Protein AF-A0AA38LK67-F1 (afdb_monomer)

InterPro domains:
  IPR000595 Cyclic nucleotide-binding domain [PS50042] (105-201)
  IPR000595 Cyclic nucleotide-binding domain [SM00100] (93-199)
  IPR000595 Cyclic nucleotide-binding domain [cd00038] (105-195)
  IPR005821 Ion transport domain [PF00520] (2-97)
  IPR014710 RmlC-like jelly roll fold [G3DSA:2.60.120.10] (98-214)
  IPR018490 Cyclic nucleotide-binding domain superfamily [SSF51206] (105-202)
  IPR021789 KHA domain [PF11834] (270-346)
  IPR021789 KHA domain [PS51490] (271-347)
  IPR045319 Potassium channel KAT/AKT [PTHR45743] (1-103)

Structure (mmCIF, N/CA/C/O backbone):
data_AF-A0AA38LK67-F1
#
_entry.id   AF-A0AA38LK67-F1
#
loop_
_atom_site.group_PDB
_atom_site.id
_atom_site.type_symbol
_atom_site.label_atom_id
_atom_site.label_alt_id
_atom_site.label_comp_id
_atom_site.label_asym_id
_atom_site.label_entity_id
_atom_site.label_seq_id
_atom_site.pdbx_PDB_ins_code
_atom_site.Cartn_x
_atom_site.Cartn_y
_atom_site.Cartn_z
_atom_site.occupancy
_atom_site.B_iso_or_equiv
_atom_site.auth_seq_id
_atom_site.auth_comp_id
_atom_site.auth_asym_id
_atom_site.auth_atom_id
_atom_site.pdbx_PDB_model_num
ATOM 1 N N . VAL A 1 1 ? 19.408 -1.451 -13.845 1.00 88.12 1 VAL A N 1
ATOM 2 C CA . VAL A 1 1 ? 19.529 -2.306 -15.056 1.00 88.12 1 VAL A CA 1
ATOM 3 C C . VAL A 1 1 ? 19.077 -1.592 -16.328 1.00 88.12 1 VAL A C 1
ATOM 5 O O . VAL A 1 1 ? 19.845 -1.540 -17.278 1.00 88.12 1 VAL A O 1
ATOM 8 N N . THR A 1 2 ? 17.894 -0.973 -16.338 1.00 92.50 2 THR A N 1
ATOM 9 C CA . THR A 1 2 ? 17.315 -0.285 -17.508 1.00 92.50 2 THR A CA 1
ATOM 10 C C . THR A 1 2 ? 18.196 0.832 -18.061 1.00 92.50 2 THR A C 1
ATOM 12 O O . THR A 1 2 ? 18.559 0.787 -19.229 1.00 92.50 2 THR A O 1
ATOM 15 N N . LEU A 1 3 ? 18.619 1.780 -17.217 1.00 93.75 3 LEU A N 1
ATOM 16 C CA . LEU A 1 3 ? 19.471 2.908 -17.628 1.00 93.75 3 LEU A CA 1
ATOM 17 C C . LEU A 1 3 ? 20.788 2.451 -18.268 1.00 93.75 3 LEU A C 1
ATOM 19 O O . LEU A 1 3 ? 21.204 2.968 -19.300 1.00 93.75 3 LEU A O 1
ATOM 23 N N . PHE A 1 4 ? 21.417 1.437 -17.674 1.00 94.06 4 PHE A N 1
ATOM 24 C CA . PHE A 1 4 ? 22.650 0.848 -18.186 1.00 94.06 4 PHE A CA 1
ATOM 25 C C . PHE A 1 4 ? 22.432 0.178 -19.548 1.00 94.06 4 PHE A C 1
ATOM 27 O O . PHE A 1 4 ? 23.201 0.410 -20.478 1.00 94.06 4 PHE A O 1
ATOM 34 N N . SER A 1 5 ? 21.346 -0.586 -19.694 1.00 93.31 5 SER A N 1
ATOM 35 C CA . SER A 1 5 ? 20.986 -1.221 -20.962 1.00 93.31 5 SER A CA 1
ATOM 36 C C . SER A 1 5 ? 20.700 -0.204 -22.067 1.00 93.31 5 SER A C 1
ATOM 38 O O . SER A 1 5 ? 21.132 -0.405 -23.203 1.00 93.31 5 SER A O 1
ATOM 40 N N . VAL A 1 6 ? 19.997 0.887 -21.748 1.00 95.56 6 VAL A N 1
ATOM 41 C CA . VAL A 1 6 ? 19.704 1.973 -22.695 1.00 95.56 6 VAL A CA 1
ATOM 42 C C . VAL A 1 6 ? 20.996 2.623 -23.178 1.00 95.56 6 VAL A C 1
ATOM 44 O O . VAL A 1 6 ? 21.189 2.759 -24.386 1.00 95.56 6 VAL A O 1
ATOM 47 N N . HIS A 1 7 ? 21.886 2.976 -22.245 1.00 94.75 7 HIS A N 1
ATOM 48 C CA . HIS A 1 7 ? 23.161 3.624 -22.544 1.00 94.75 7 HIS A CA 1
ATOM 49 C C . HIS A 1 7 ? 24.065 2.742 -23.413 1.00 94.75 7 HIS A C 1
ATOM 51 O O . HIS A 1 7 ? 24.556 3.189 -24.447 1.00 94.75 7 HIS A O 1
ATOM 57 N N . ILE A 1 8 ? 24.239 1.472 -23.036 1.00 95.12 8 ILE A N 1
ATOM 58 C CA . ILE A 1 8 ? 25.062 0.528 -23.799 1.00 95.12 8 ILE A CA 1
ATOM 59 C C . ILE A 1 8 ? 24.519 0.347 -25.214 1.00 95.12 8 ILE A C 1
ATOM 61 O O . ILE A 1 8 ? 25.277 0.435 -26.179 1.00 95.12 8 ILE A O 1
ATOM 65 N N . THR A 1 9 ? 23.209 0.140 -25.350 1.00 94.38 9 THR A N 1
ATOM 66 C CA . THR A 1 9 ? 22.587 -0.071 -26.662 1.00 94.38 9 THR A CA 1
ATOM 67 C C . THR A 1 9 ? 22.711 1.174 -27.535 1.00 94.38 9 THR A C 1
ATOM 69 O O . THR A 1 9 ? 23.044 1.050 -28.711 1.00 94.38 9 THR A O 1
ATOM 72 N N . ALA A 1 10 ? 22.528 2.369 -26.967 1.00 93.75 10 ALA A N 1
ATOM 73 C CA . ALA A 1 10 ? 22.716 3.627 -27.684 1.00 93.75 10 ALA A CA 1
ATOM 74 C C . ALA A 1 10 ? 24.155 3.772 -28.211 1.00 93.75 10 ALA A C 1
ATOM 76 O O . ALA A 1 10 ? 24.360 4.046 -29.394 1.00 93.75 10 ALA A O 1
ATOM 77 N N . CYS A 1 11 ? 25.157 3.490 -27.371 1.00 92.69 11 CYS A N 1
ATOM 78 C CA . CYS A 1 11 ? 26.568 3.518 -27.762 1.00 92.69 11 CYS A CA 1
ATOM 79 C C . CYS A 1 11 ? 26.894 2.490 -28.859 1.00 92.69 11 CYS A C 1
ATOM 81 O O . CYS A 1 11 ? 27.582 2.824 -29.829 1.00 92.69 11 CYS A O 1
ATOM 83 N N . PHE A 1 12 ? 26.384 1.258 -28.750 1.00 92.94 12 PHE A N 1
ATOM 84 C CA . PHE A 1 12 ? 26.563 0.236 -29.786 1.00 92.94 12 PHE A CA 1
ATOM 85 C C . PHE A 1 12 ? 25.878 0.623 -31.099 1.00 92.94 12 PHE A C 1
ATOM 87 O O . PHE A 1 12 ? 26.490 0.484 -32.155 1.00 92.94 12 PHE A O 1
ATOM 94 N N . TYR A 1 13 ? 24.657 1.156 -31.046 1.00 92.12 13 TYR A N 1
ATOM 95 C CA . TYR A 1 13 ? 23.902 1.571 -32.229 1.00 92.12 13 TYR A CA 1
ATOM 96 C C . TYR A 1 13 ? 24.549 2.766 -32.948 1.00 92.12 13 TYR A C 1
ATOM 98 O O . TYR A 1 13 ? 24.621 2.794 -34.180 1.00 92.12 13 TYR A O 1
ATOM 106 N N . TYR A 1 14 ? 25.110 3.714 -32.191 1.00 90.50 14 TYR A N 1
ATOM 107 C CA . TYR A 1 14 ? 25.908 4.811 -32.743 1.00 90.50 14 TYR A CA 1
ATOM 108 C C . TYR A 1 14 ? 27.206 4.298 -33.388 1.00 90.50 14 TYR A C 1
ATOM 110 O O . TYR A 1 14 ? 27.520 4.638 -34.530 1.00 90.50 14 TYR A O 1
ATOM 118 N N . SER A 1 15 ? 27.932 3.414 -32.694 1.00 88.75 15 SER A N 1
ATOM 119 C CA . SER A 1 15 ? 29.158 2.785 -33.208 1.00 88.75 15 SER A CA 1
ATOM 120 C C . SER A 1 15 ? 28.912 1.988 -34.495 1.00 88.75 15 SER A C 1
ATOM 122 O O . SER A 1 15 ? 29.726 2.036 -35.419 1.00 88.75 15 SER A O 1
ATOM 124 N N . LEU A 1 16 ? 27.769 1.301 -34.590 1.00 88.19 16 LEU A N 1
ATOM 125 C CA . LEU A 1 16 ? 27.377 0.503 -35.752 1.00 88.19 16 LEU A CA 1
ATOM 126 C C . LEU A 1 16 ? 27.252 1.344 -37.029 1.00 88.19 16 LEU A C 1
ATOM 128 O O . LEU A 1 16 ? 27.653 0.885 -38.100 1.00 88.19 16 LEU A O 1
ATOM 132 N N . ALA A 1 17 ? 26.727 2.565 -36.900 1.00 85.12 17 ALA A N 1
ATOM 133 C CA . ALA A 1 17 ? 26.565 3.493 -38.014 1.00 85.12 17 ALA A CA 1
ATOM 134 C C . ALA A 1 17 ? 27.865 4.226 -38.367 1.00 85.12 17 ALA A C 1
ATOM 136 O O . ALA A 1 17 ? 28.187 4.375 -39.545 1.00 85.12 17 ALA A O 1
ATOM 137 N N . VAL A 1 18 ? 28.655 4.646 -37.371 1.00 82.38 18 VAL A N 1
ATOM 138 C CA . VAL A 1 18 ? 29.926 5.356 -37.620 1.00 82.38 18 VAL A CA 1
ATOM 139 C C . VAL A 1 18 ? 30.981 4.440 -38.250 1.00 82.38 18 VAL A C 1
ATOM 141 O O . VAL A 1 18 ? 31.698 4.865 -39.160 1.00 82.38 18 VAL A O 1
ATOM 144 N N . ASN A 1 19 ? 31.053 3.179 -37.814 1.00 81.62 19 ASN A N 1
ATOM 145 C CA . ASN A 1 19 ? 32.032 2.194 -38.286 1.00 81.62 19 ASN A CA 1
ATOM 146 C C . ASN A 1 19 ? 31.558 1.404 -39.522 1.00 81.62 19 ASN A C 1
ATOM 148 O O . ASN A 1 19 ? 32.023 0.285 -39.760 1.00 81.62 19 ASN A O 1
ATOM 152 N N . TYR A 1 20 ? 30.620 1.941 -40.310 1.00 80.69 20 TYR A N 1
ATOM 153 C CA . TYR A 1 20 ? 30.152 1.271 -41.521 1.00 80.69 20 TYR A CA 1
ATOM 154 C C . TYR A 1 20 ? 31.235 1.310 -42.624 1.00 80.69 20 TYR A C 1
ATOM 156 O O . TYR A 1 20 ? 31.622 2.400 -43.058 1.00 80.69 20 TYR A O 1
ATOM 164 N N . PRO A 1 21 ? 31.763 0.150 -43.074 1.00 67.12 21 PRO A N 1
ATOM 165 C CA . PRO A 1 21 ? 32.964 0.092 -43.911 1.00 67.12 21 PRO A CA 1
ATOM 166 C C . PRO A 1 21 ? 32.737 0.496 -45.376 1.00 67.12 21 PRO A C 1
ATOM 168 O O . PRO A 1 21 ? 33.701 0.833 -46.060 1.00 67.12 21 PRO A O 1
ATOM 171 N N . ASP A 1 22 ? 31.495 0.501 -45.867 1.00 64.38 22 ASP A N 1
ATOM 172 C CA . ASP A 1 22 ? 31.198 0.746 -47.282 1.00 64.38 22 ASP A CA 1
ATOM 173 C C . ASP A 1 22 ? 30.467 2.081 -47.491 1.00 64.38 22 ASP A C 1
ATOM 175 O O . ASP A 1 22 ? 29.262 2.134 -47.701 1.00 64.38 22 ASP A O 1
ATOM 179 N N . LYS A 1 23 ? 31.213 3.194 -47.434 1.00 59.34 23 LYS A N 1
ATOM 180 C CA . LYS A 1 23 ? 30.700 4.536 -47.790 1.00 59.34 23 LYS A CA 1
ATOM 181 C C . LYS A 1 23 ? 30.603 4.762 -49.310 1.00 59.34 23 LYS A C 1
ATOM 183 O O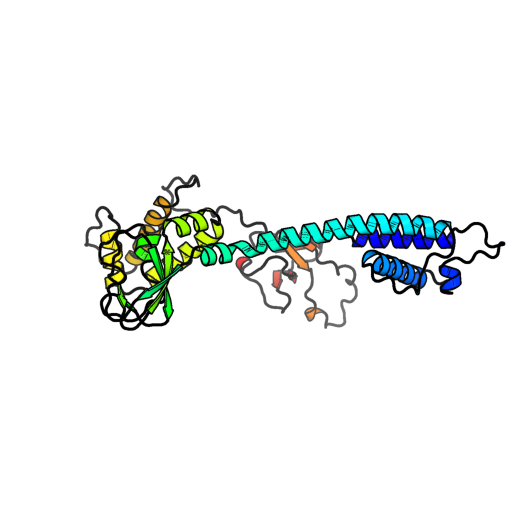 . LYS A 1 23 ? 30.266 5.866 -49.733 1.00 59.34 23 LYS A O 1
ATOM 188 N N . ARG A 1 24 ? 30.989 3.772 -50.132 1.00 52.84 24 ARG A N 1
ATOM 189 C CA . ARG A 1 24 ? 31.073 3.889 -51.603 1.00 52.84 24 ARG A CA 1
ATOM 190 C C . ARG A 1 24 ? 29.907 3.219 -52.326 1.00 52.84 24 ARG A C 1
ATOM 192 O O . ARG A 1 24 ? 29.621 3.605 -53.457 1.00 52.84 24 ARG A O 1
ATOM 199 N N . LYS A 1 25 ? 29.209 2.270 -51.698 1.00 51.84 25 LYS A N 1
ATOM 200 C CA . LYS A 1 25 ? 27.897 1.796 -52.160 1.00 51.84 25 LYS A CA 1
ATOM 201 C C . LYS A 1 25 ? 26.784 2.634 -51.535 1.00 51.84 25 LYS A C 1
ATOM 203 O O . LYS A 1 25 ? 26.903 3.096 -50.412 1.00 51.84 25 LYS A O 1
ATOM 208 N N . HIS A 1 26 ? 25.692 2.818 -52.269 1.00 52.66 26 HIS A N 1
ATOM 209 C CA . HIS A 1 26 ? 24.500 3.610 -51.929 1.00 52.66 26 HIS A CA 1
ATOM 210 C C . HIS A 1 26 ? 23.722 3.175 -50.656 1.00 52.66 26 HIS A C 1
ATOM 212 O O . HIS A 1 26 ? 22.538 3.490 -50.524 1.00 52.66 26 HIS A O 1
ATOM 218 N N . GLU A 1 27 ? 24.332 2.459 -49.712 1.00 58.25 27 GLU A N 1
ATOM 219 C CA . GLU A 1 27 ? 23.681 2.027 -48.476 1.00 58.25 27 GLU A CA 1
ATOM 220 C C . GLU A 1 27 ? 23.733 3.140 -47.426 1.00 58.25 27 GLU A C 1
ATOM 222 O O . GLU A 1 27 ? 24.779 3.463 -46.869 1.00 58.25 27 GLU A O 1
ATOM 227 N N . LYS A 1 28 ? 22.572 3.751 -47.177 1.00 74.44 28 LYS A N 1
ATOM 228 C CA . LYS A 1 28 ? 22.394 4.784 -46.152 1.00 74.44 28 LYS A CA 1
ATOM 229 C C . LYS A 1 28 ? 22.318 4.134 -44.768 1.00 74.44 28 LYS A C 1
ATOM 231 O O . LYS A 1 28 ? 21.646 3.117 -44.604 1.00 74.44 28 LYS A O 1
ATOM 236 N N . THR A 1 29 ? 22.984 4.729 -43.784 1.00 84.69 29 THR A N 1
ATOM 237 C CA . THR A 1 29 ? 22.804 4.403 -42.357 1.00 84.69 29 THR A CA 1
ATOM 238 C C . THR A 1 29 ? 21.663 5.225 -41.755 1.00 84.69 29 THR A C 1
ATOM 240 O O . THR A 1 29 ? 21.180 6.175 -42.385 1.00 84.69 29 THR A O 1
ATOM 243 N N . TRP A 1 30 ? 21.257 4.923 -40.518 1.00 84.81 30 TRP A N 1
ATOM 244 C CA . TRP A 1 30 ? 20.301 5.780 -39.802 1.00 84.81 30 TRP A CA 1
ATOM 245 C C . TRP A 1 30 ? 20.822 7.225 -39.635 1.00 84.81 30 TRP A C 1
ATOM 247 O O . TRP A 1 30 ? 20.042 8.170 -39.725 1.00 84.81 30 TRP A O 1
ATOM 257 N N . VAL A 1 31 ? 22.142 7.414 -39.485 1.00 84.19 31 VAL A N 1
ATOM 258 C CA . VAL A 1 31 ? 22.789 8.739 -39.372 1.00 84.19 31 VAL A CA 1
ATOM 259 C C . VAL A 1 31 ? 22.619 9.551 -40.658 1.00 84.19 31 VAL A C 1
ATOM 261 O O . VAL A 1 31 ? 22.363 10.755 -40.613 1.00 84.19 31 VAL A O 1
ATOM 264 N N . ASP A 1 32 ? 22.733 8.898 -41.817 1.00 78.81 32 ASP A N 1
ATOM 265 C CA . ASP A 1 32 ? 22.549 9.551 -43.118 1.00 78.81 32 ASP A CA 1
ATOM 266 C C . ASP A 1 32 ? 21.076 9.868 -43.404 1.00 78.81 32 ASP A C 1
ATOM 268 O O . ASP A 1 32 ? 20.780 10.861 -44.073 1.00 78.81 32 ASP A O 1
ATOM 272 N N . ALA A 1 33 ? 20.153 9.051 -42.886 1.00 76.44 33 ALA A N 1
ATOM 273 C CA . ALA A 1 33 ? 18.717 9.313 -42.951 1.00 76.44 33 ALA A CA 1
ATOM 274 C C . ALA A 1 33 ? 18.311 10.497 -42.053 1.00 76.44 33 ALA A C 1
ATOM 276 O O . ALA A 1 33 ? 17.570 11.371 -42.501 1.00 76.44 33 ALA A O 1
ATOM 277 N N . ALA A 1 34 ? 18.860 10.565 -40.836 1.00 74.19 34 ALA A N 1
ATOM 278 C CA . ALA A 1 34 ? 18.614 11.634 -39.866 1.00 74.19 34 ALA A CA 1
ATOM 279 C C . ALA A 1 34 ? 19.393 12.935 -40.159 1.00 74.19 34 ALA A C 1
ATOM 281 O O . ALA A 1 34 ? 19.085 13.982 -39.598 1.00 74.19 34 ALA A O 1
ATOM 282 N N . LYS A 1 35 ? 20.394 12.897 -41.055 1.00 74.00 35 LYS A N 1
ATOM 283 C CA . LYS A 1 35 ? 21.317 14.012 -41.370 1.00 74.00 35 LYS A CA 1
ATOM 284 C C . LYS A 1 35 ? 22.082 14.557 -40.151 1.00 74.00 35 LYS A C 1
ATOM 286 O O . LYS A 1 35 ? 22.522 15.707 -40.154 1.00 74.00 35 LYS A O 1
ATOM 291 N N . GLU A 1 36 ? 22.307 13.733 -39.133 1.00 69.12 36 GLU A N 1
ATOM 292 C CA . GLU A 1 36 ? 22.769 14.187 -37.819 1.00 69.12 36 GLU A CA 1
ATOM 293 C C . GLU A 1 36 ? 24.219 13.757 -37.550 1.00 69.12 36 GLU A C 1
ATOM 295 O O . GLU A 1 36 ? 24.495 12.681 -37.031 1.00 69.12 36 GLU A O 1
ATOM 300 N N . ARG A 1 37 ? 25.186 14.593 -37.961 1.00 67.50 37 ARG A N 1
ATOM 301 C CA . ARG A 1 37 ? 26.630 14.258 -37.926 1.00 67.50 37 ARG A CA 1
ATOM 302 C C . ARG A 1 37 ? 27.385 14.744 -36.685 1.00 67.50 37 ARG A C 1
ATOM 304 O O . ARG A 1 37 ? 28.565 14.437 -36.530 1.00 67.50 37 ARG A O 1
ATOM 311 N N . ASN A 1 38 ? 26.732 15.510 -35.814 1.00 82.94 38 ASN A N 1
ATOM 312 C CA . ASN A 1 38 ? 27.347 16.029 -34.594 1.00 82.94 38 ASN A CA 1
ATOM 313 C C . ASN A 1 38 ? 27.371 14.944 -33.512 1.00 82.94 38 ASN A C 1
ATOM 315 O O . ASN A 1 38 ? 26.325 14.394 -33.190 1.00 82.94 38 ASN A O 1
ATOM 319 N N . ILE A 1 39 ? 28.531 14.691 -32.894 1.00 78.69 39 ILE A N 1
ATOM 320 C CA . ILE A 1 39 ? 28.697 13.622 -31.888 1.00 78.69 39 ILE A CA 1
ATOM 321 C C . ILE A 1 39 ? 27.727 13.771 -30.696 1.00 78.69 39 ILE A C 1
ATOM 323 O O . ILE A 1 39 ? 27.073 12.785 -30.354 1.00 78.69 39 ILE A O 1
ATOM 327 N N . PRO A 1 40 ? 27.553 14.964 -30.083 1.00 85.88 40 PRO A N 1
ATOM 328 C CA . PRO A 1 40 ? 26.624 15.116 -28.961 1.00 85.88 40 PRO A CA 1
ATOM 329 C C . PRO A 1 40 ? 25.163 14.892 -29.368 1.00 85.88 40 PRO A C 1
ATOM 331 O O . PRO A 1 40 ? 24.429 14.212 -28.658 1.00 85.88 40 PRO A O 1
ATOM 334 N N . MET A 1 41 ? 24.756 15.413 -30.530 1.00 85.06 41 MET A N 1
ATOM 335 C CA . MET A 1 41 ? 23.388 15.236 -31.032 1.00 85.06 41 MET A CA 1
ATOM 336 C C . MET A 1 41 ? 23.125 13.788 -31.451 1.00 85.06 41 MET A C 1
ATOM 338 O O . MET A 1 41 ? 22.073 13.248 -31.140 1.00 85.06 41 MET A O 1
ATOM 342 N N . GLY A 1 42 ? 24.110 13.111 -32.046 1.00 86.38 42 GLY A N 1
ATOM 343 C CA . GLY A 1 42 ? 24.018 11.695 -32.394 1.00 86.38 42 GLY A CA 1
ATOM 344 C C . GLY A 1 42 ? 23.894 10.780 -31.172 1.00 86.38 42 GLY A C 1
ATOM 345 O O . GLY A 1 42 ? 23.144 9.803 -31.203 1.00 86.38 42 GLY A O 1
ATOM 346 N N . TYR A 1 43 ? 24.560 11.109 -30.060 1.00 90.25 43 TYR A N 1
ATOM 347 C CA . TYR A 1 43 ? 24.352 10.394 -28.799 1.00 90.25 43 TYR A CA 1
ATOM 348 C C . TYR A 1 43 ? 22.930 10.601 -28.259 1.00 90.25 43 TYR A C 1
ATOM 350 O O . TYR A 1 43 ? 22.259 9.631 -27.917 1.00 90.25 43 TYR A O 1
ATOM 358 N N . VAL A 1 44 ? 22.431 11.842 -28.240 1.00 92.25 44 VAL A N 1
ATOM 359 C CA . VAL A 1 44 ? 21.050 12.127 -27.810 1.00 92.25 44 VAL A CA 1
ATOM 360 C C . VAL A 1 44 ? 20.036 11.391 -28.692 1.00 92.25 44 VAL A C 1
ATOM 362 O O . VAL A 1 44 ? 19.134 10.748 -28.159 1.00 92.25 44 VAL A O 1
ATOM 365 N N . ALA A 1 45 ? 20.226 11.395 -30.014 1.00 91.00 45 ALA A N 1
ATOM 366 C CA . ALA A 1 45 ? 19.376 10.691 -30.971 1.00 91.00 45 ALA A CA 1
ATOM 367 C C . ALA A 1 45 ? 19.370 9.166 -30.745 1.00 91.00 45 ALA A C 1
ATOM 369 O O . ALA A 1 45 ? 18.312 8.540 -30.729 1.00 91.00 45 ALA A O 1
ATOM 370 N N . THR A 1 46 ? 20.532 8.551 -30.497 1.00 92.62 46 THR A N 1
ATOM 371 C CA . THR A 1 46 ? 20.6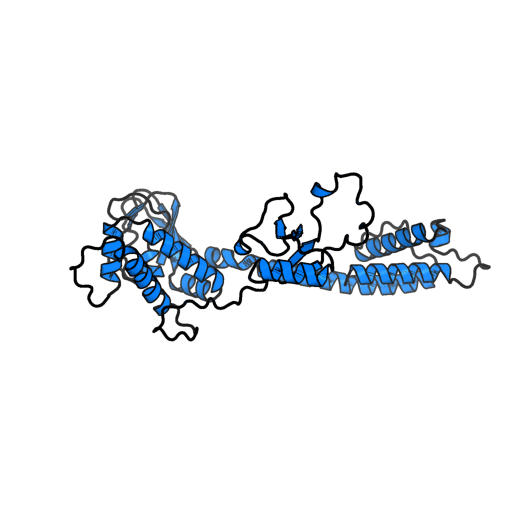10 7.100 -30.229 1.00 92.62 46 THR A CA 1
ATOM 372 C C . THR A 1 46 ? 20.080 6.700 -28.859 1.00 92.62 46 THR A C 1
ATOM 374 O O . THR A 1 46 ? 19.490 5.627 -28.732 1.00 92.62 46 THR A O 1
ATOM 377 N N . VAL A 1 47 ? 20.231 7.549 -27.840 1.00 94.50 47 VAL A N 1
ATOM 378 C CA . VAL A 1 47 ? 19.579 7.350 -26.538 1.00 94.50 47 VAL A CA 1
ATOM 379 C C . VAL A 1 47 ? 18.067 7.470 -26.682 1.00 94.50 47 VAL A C 1
ATOM 381 O O . VAL A 1 47 ? 17.350 6.609 -26.179 1.00 94.50 47 VAL A O 1
ATOM 384 N N . TYR A 1 48 ? 17.580 8.474 -27.411 1.00 94.19 48 TYR A N 1
ATOM 385 C CA . TYR A 1 48 ? 16.161 8.630 -27.717 1.00 94.19 48 TYR A CA 1
ATOM 386 C C . TYR A 1 48 ? 15.602 7.402 -28.452 1.00 94.19 48 TYR A C 1
ATOM 388 O O . TYR A 1 48 ? 14.591 6.851 -28.021 1.00 94.19 48 TYR A O 1
ATOM 396 N N . TRP A 1 49 ? 16.299 6.910 -29.480 1.00 94.69 49 TRP A N 1
ATOM 397 C CA . TRP A 1 49 ? 15.938 5.684 -30.201 1.00 94.69 49 TRP A CA 1
ATOM 398 C C . TRP A 1 49 ? 15.920 4.439 -29.297 1.00 94.69 49 TRP A C 1
ATOM 400 O O . TRP A 1 49 ? 15.003 3.618 -29.357 1.00 94.69 49 TRP A O 1
ATOM 410 N N . SER A 1 50 ? 16.928 4.302 -28.433 1.00 95.31 50 SER A N 1
ATOM 411 C CA . SER A 1 50 ? 17.049 3.196 -27.478 1.00 95.31 50 SER A CA 1
ATOM 412 C C . SER A 1 50 ? 15.887 3.207 -26.477 1.00 95.31 50 SER A C 1
ATOM 414 O O . SER A 1 50 ? 15.225 2.188 -26.279 1.00 95.31 50 SER A O 1
ATOM 416 N N . ILE A 1 51 ? 15.554 4.380 -25.924 1.00 95.19 51 ILE A N 1
ATOM 417 C CA . ILE A 1 51 ? 14.412 4.559 -25.018 1.00 95.19 51 ILE A CA 1
ATOM 418 C C . ILE A 1 51 ? 13.093 4.279 -25.739 1.00 95.19 51 ILE A C 1
ATOM 420 O O . ILE A 1 51 ? 12.302 3.502 -25.218 1.00 95.19 51 ILE A O 1
ATOM 424 N N . SER A 1 52 ? 12.853 4.864 -26.917 1.00 95.19 52 SER A N 1
ATOM 425 C CA . SER A 1 52 ? 11.587 4.703 -27.650 1.00 95.19 52 SER A CA 1
ATOM 426 C C . SER A 1 52 ? 11.338 3.261 -28.099 1.00 95.19 52 SER A C 1
ATOM 428 O O . SER A 1 52 ? 10.186 2.829 -28.178 1.00 95.19 52 SER A O 1
ATOM 430 N N . THR A 1 53 ? 12.408 2.500 -28.340 1.00 94.50 53 THR A N 1
ATOM 431 C CA . THR A 1 53 ? 12.344 1.064 -28.639 1.00 94.50 53 THR A CA 1
ATOM 432 C C . THR A 1 53 ? 12.141 0.228 -27.370 1.00 94.50 53 THR A C 1
ATOM 434 O O . THR A 1 53 ? 11.336 -0.702 -27.385 1.00 94.50 53 THR A O 1
ATOM 437 N N . LEU A 1 54 ? 12.817 0.555 -26.259 1.00 94.00 54 LEU A N 1
ATOM 438 C CA . LEU A 1 54 ? 12.637 -0.123 -24.965 1.00 94.00 54 LEU A CA 1
ATOM 439 C C . LEU A 1 54 ? 11.222 0.060 -24.409 1.00 94.00 54 LEU A C 1
ATOM 441 O O . LEU A 1 54 ? 10.627 -0.892 -23.910 1.00 94.00 54 LEU A O 1
ATOM 445 N N . THR A 1 55 ? 10.673 1.270 -24.512 1.00 94.06 55 THR A N 1
ATOM 446 C CA . THR A 1 55 ? 9.303 1.584 -24.083 1.00 94.06 55 THR A CA 1
ATOM 447 C C . THR A 1 55 ? 8.250 1.141 -25.092 1.00 94.06 55 THR A C 1
ATOM 449 O O . THR A 1 55 ? 7.063 1.348 -24.854 1.00 94.06 55 THR A O 1
ATOM 452 N N . THR A 1 56 ? 8.652 0.517 -26.204 1.00 93.19 56 THR A N 1
ATOM 453 C CA . THR A 1 56 ? 7.765 0.041 -27.279 1.00 93.19 56 THR A CA 1
ATOM 454 C C . THR A 1 56 ? 6.899 1.136 -27.918 1.00 93.19 56 THR A C 1
ATOM 456 O O . THR A 1 56 ? 5.883 0.836 -28.534 1.00 93.19 56 THR A O 1
ATOM 459 N N . VAL A 1 57 ? 7.303 2.408 -27.803 1.00 95.62 57 VAL A N 1
ATOM 460 C CA . VAL A 1 57 ? 6.585 3.548 -28.398 1.00 95.62 57 VAL A CA 1
ATOM 461 C C . VAL A 1 57 ? 6.827 3.622 -29.905 1.00 95.62 57 VAL A C 1
ATOM 463 O O . VAL A 1 57 ? 5.880 3.771 -30.667 1.00 95.62 57 VAL A O 1
ATOM 466 N N . GLY A 1 58 ? 8.090 3.499 -30.335 1.00 91.12 58 GLY A N 1
ATOM 467 C CA . GLY A 1 58 ? 8.449 3.309 -31.745 1.00 91.12 58 GLY A CA 1
ATOM 468 C C . GLY A 1 58 ? 7.917 4.368 -32.720 1.00 91.12 58 GLY A C 1
ATOM 469 O O . GLY A 1 58 ? 7.258 4.015 -33.692 1.00 91.12 58 GLY A O 1
ATOM 470 N N . TYR A 1 59 ? 8.238 5.649 -32.509 1.00 91.69 59 TYR A N 1
ATOM 471 C CA . TYR A 1 59 ? 7.774 6.756 -33.363 1.00 91.69 59 TYR A CA 1
ATOM 472 C C . TYR A 1 59 ? 8.136 6.620 -34.856 1.00 91.69 59 TYR A C 1
ATOM 474 O O . TYR A 1 59 ? 7.444 7.178 -35.705 1.00 91.69 59 TYR A O 1
ATOM 482 N N . GLY A 1 60 ? 9.193 5.869 -35.187 1.00 88.25 60 GLY A N 1
ATOM 483 C CA . GLY A 1 60 ? 9.581 5.559 -36.569 1.00 88.25 60 GLY A CA 1
ATOM 484 C C . GLY A 1 60 ? 10.354 6.669 -37.288 1.00 88.25 60 GLY A C 1
ATOM 485 O O . GLY A 1 60 ? 10.635 6.550 -38.477 1.00 88.25 60 GLY A O 1
ATOM 486 N N . ASP A 1 61 ? 10.726 7.725 -36.576 1.00 86.75 61 ASP A N 1
ATOM 487 C CA . ASP A 1 61 ? 11.590 8.812 -37.037 1.00 86.75 61 ASP A CA 1
ATOM 488 C C . ASP A 1 61 ? 13.065 8.384 -37.139 1.00 86.75 61 ASP A C 1
ATOM 490 O O . ASP A 1 61 ? 13.758 8.737 -38.095 1.00 86.75 61 ASP A O 1
ATOM 494 N N . LEU A 1 62 ? 13.518 7.543 -36.206 1.00 88.81 62 LEU A N 1
ATOM 495 C CA . LEU A 1 62 ? 14.796 6.840 -36.257 1.00 88.81 62 LEU A CA 1
ATOM 496 C C . LEU A 1 62 ? 14.554 5.336 -36.400 1.00 88.81 62 LEU A C 1
ATOM 498 O O . LEU A 1 62 ? 13.912 4.707 -35.558 1.00 88.81 62 LEU A O 1
ATOM 502 N N . TYR A 1 63 ? 15.090 4.737 -37.461 1.00 89.12 63 TYR A N 1
ATOM 503 C CA . TYR A 1 63 ? 14.915 3.315 -37.748 1.00 89.12 63 TYR A CA 1
ATOM 504 C C . TYR A 1 63 ? 16.142 2.716 -38.435 1.00 89.12 63 TYR A C 1
ATOM 506 O O . TYR A 1 63 ? 16.948 3.416 -39.048 1.00 89.12 63 TYR A O 1
ATOM 514 N N . ALA A 1 64 ? 16.271 1.396 -38.325 1.00 90.00 64 ALA A N 1
ATOM 515 C CA . ALA A 1 64 ? 17.332 0.632 -38.960 1.00 90.00 64 ALA A CA 1
ATOM 516 C C . ALA A 1 64 ? 17.137 0.583 -40.483 1.00 90.00 64 ALA A C 1
ATOM 518 O O . ALA A 1 64 ? 16.135 0.053 -40.979 1.00 90.00 64 ALA A O 1
ATOM 519 N N . VAL A 1 65 ? 18.111 1.093 -41.233 1.00 88.19 65 VAL A N 1
ATOM 520 C CA . VAL A 1 65 ? 18.049 1.160 -42.699 1.00 88.19 65 VAL A CA 1
ATOM 521 C C . VAL A 1 65 ? 18.753 -0.050 -43.305 1.00 88.19 65 VAL A C 1
ATOM 523 O O . VAL A 1 65 ? 18.171 -0.771 -44.126 1.00 88.19 65 VAL A O 1
ATOM 526 N N . ASN A 1 66 ? 19.984 -0.314 -42.864 1.00 87.50 66 ASN A N 1
ATOM 527 C CA . ASN A 1 66 ? 20.813 -1.389 -43.405 1.00 87.50 66 ASN A CA 1
ATOM 528 C C . ASN A 1 66 ? 20.554 -2.739 -42.707 1.00 87.50 66 ASN A C 1
ATOM 530 O O . ASN A 1 66 ? 19.975 -2.821 -41.622 1.00 87.50 66 ASN A O 1
ATOM 534 N N . THR A 1 67 ? 20.986 -3.833 -43.339 1.00 87.62 67 THR A N 1
ATOM 535 C CA . THR A 1 67 ? 20.773 -5.193 -42.814 1.00 87.62 67 THR A CA 1
ATOM 536 C C . THR A 1 67 ? 21.445 -5.402 -41.453 1.00 87.62 67 THR A C 1
ATOM 538 O O . THR A 1 67 ? 20.900 -6.103 -40.605 1.00 87.62 67 THR A O 1
ATOM 541 N N . ARG A 1 68 ? 22.596 -4.762 -41.204 1.00 87.69 68 ARG A N 1
ATOM 542 C CA . ARG A 1 68 ? 23.344 -4.889 -39.942 1.00 87.69 68 ARG A CA 1
ATOM 543 C C . ARG A 1 68 ? 22.598 -4.246 -38.768 1.00 87.69 68 ARG A C 1
ATOM 545 O O . ARG A 1 68 ? 22.465 -4.868 -37.718 1.00 87.69 68 ARG A O 1
ATOM 552 N N . GLU A 1 69 ? 22.093 -3.031 -38.961 1.00 90.50 69 GLU A N 1
ATOM 553 C CA . GLU A 1 69 ? 21.238 -2.304 -38.022 1.00 90.50 69 GLU A CA 1
ATOM 554 C C . GLU A 1 69 ? 19.969 -3.108 -37.748 1.00 90.50 69 GLU A C 1
ATOM 556 O O . GLU A 1 69 ? 19.630 -3.310 -36.589 1.00 90.50 69 GLU A O 1
ATOM 561 N N . LYS A 1 70 ? 19.323 -3.660 -38.787 1.00 91.25 70 LYS A N 1
ATOM 562 C CA . LYS A 1 70 ? 18.098 -4.461 -38.627 1.00 91.25 70 LYS A CA 1
ATOM 563 C C . LYS A 1 70 ? 18.325 -5.698 -37.761 1.00 91.25 70 LYS A C 1
ATOM 565 O O . LYS A 1 70 ? 17.530 -5.952 -36.861 1.00 91.25 70 LYS A O 1
ATOM 570 N N . VAL A 1 71 ? 19.415 -6.435 -37.990 1.00 94.00 71 VAL A N 1
ATOM 571 C CA . VAL A 1 71 ? 19.769 -7.610 -37.173 1.00 94.00 71 VAL A CA 1
ATOM 572 C C . VAL A 1 71 ? 20.027 -7.206 -35.719 1.00 94.00 71 VAL A C 1
ATOM 574 O O . VAL A 1 71 ? 19.507 -7.846 -34.808 1.00 94.00 71 VAL A O 1
ATOM 577 N N . PHE A 1 72 ? 20.768 -6.120 -35.482 1.00 93.69 72 PHE A N 1
ATOM 578 C CA . PHE A 1 72 ? 20.995 -5.606 -34.128 1.00 93.69 72 PHE A CA 1
ATOM 579 C C . PHE A 1 72 ? 19.683 -5.198 -33.438 1.00 93.69 72 PHE A C 1
ATOM 581 O O . PHE A 1 72 ? 19.427 -5.602 -32.303 1.00 93.69 72 PHE A O 1
ATOM 588 N N . THR A 1 73 ? 18.822 -4.455 -34.136 1.00 93.19 73 THR A N 1
ATOM 589 C CA . THR A 1 73 ? 17.513 -4.031 -33.629 1.00 93.19 73 THR A CA 1
ATOM 590 C C . THR A 1 73 ? 16.609 -5.222 -33.313 1.00 93.19 73 THR A C 1
ATOM 592 O O . THR A 1 73 ? 15.937 -5.193 -32.288 1.00 93.19 73 THR A O 1
ATOM 595 N N . MET A 1 74 ? 16.627 -6.295 -34.113 1.00 94.50 74 MET A N 1
ATOM 596 C CA . MET A 1 74 ? 15.871 -7.522 -33.817 1.00 94.50 74 MET A CA 1
ATOM 597 C C . MET A 1 74 ? 16.295 -8.156 -32.486 1.00 94.50 74 MET A C 1
ATOM 599 O O . MET A 1 74 ? 15.440 -8.450 -31.650 1.00 94.50 74 MET A O 1
ATOM 603 N N . PHE A 1 75 ? 17.601 -8.326 -32.249 1.00 95.31 75 PHE A N 1
ATOM 604 C CA . PHE A 1 75 ? 18.092 -8.852 -30.970 1.00 95.31 75 PHE A CA 1
ATOM 605 C C . PHE A 1 75 ? 17.755 -7.926 -29.800 1.00 95.31 75 PHE A C 1
ATOM 607 O O . PHE A 1 75 ? 17.364 -8.400 -28.734 1.00 95.31 75 PHE A O 1
ATOM 614 N N . TYR A 1 76 ? 17.860 -6.612 -30.006 1.00 94.44 76 TYR A N 1
ATOM 615 C CA . TYR A 1 76 ? 17.511 -5.636 -28.981 1.00 94.44 76 TYR A CA 1
ATOM 616 C C . TYR A 1 76 ? 16.017 -5.665 -28.634 1.00 94.44 76 TYR A C 1
ATOM 618 O O . TYR A 1 76 ? 15.661 -5.657 -27.459 1.00 94.44 76 TYR A O 1
ATOM 626 N N . MET A 1 77 ? 15.134 -5.788 -29.628 1.00 94.19 77 MET A N 1
ATOM 627 C CA . MET A 1 77 ? 13.693 -5.935 -29.405 1.00 94.19 77 MET A CA 1
ATOM 628 C C . MET A 1 77 ? 13.357 -7.217 -28.628 1.00 94.19 77 MET A C 1
ATOM 630 O O . MET A 1 77 ? 12.555 -7.162 -27.697 1.00 94.19 77 MET A O 1
ATOM 634 N N . LEU A 1 78 ? 14.003 -8.350 -28.936 1.00 95.50 78 LEU A N 1
ATOM 635 C CA . LEU A 1 78 ? 13.835 -9.593 -28.166 1.00 95.50 78 LEU A CA 1
ATOM 636 C C . LEU A 1 78 ? 14.308 -9.445 -26.714 1.00 95.50 78 LEU A C 1
ATOM 638 O O . LEU A 1 78 ? 13.624 -9.880 -25.788 1.00 95.50 78 LEU A O 1
ATOM 642 N N . PHE A 1 79 ? 15.453 -8.796 -26.504 1.00 94.88 79 PHE A N 1
ATOM 643 C CA . PHE A 1 79 ? 15.949 -8.491 -25.165 1.00 94.88 79 PHE A CA 1
ATOM 644 C C . PHE A 1 79 ? 14.982 -7.574 -24.392 1.00 94.88 79 PHE A C 1
ATOM 646 O O . PHE A 1 79 ? 14.701 -7.828 -23.219 1.00 94.88 79 PHE A O 1
ATOM 653 N N . ASN A 1 80 ? 14.422 -6.553 -25.050 1.00 94.19 80 ASN A N 1
ATOM 654 C CA . ASN A 1 80 ? 13.472 -5.623 -24.439 1.00 94.19 80 ASN A CA 1
ATOM 655 C C . ASN A 1 80 ? 12.184 -6.318 -23.986 1.00 94.19 80 ASN A C 1
ATOM 657 O O . ASN A 1 80 ? 11.662 -5.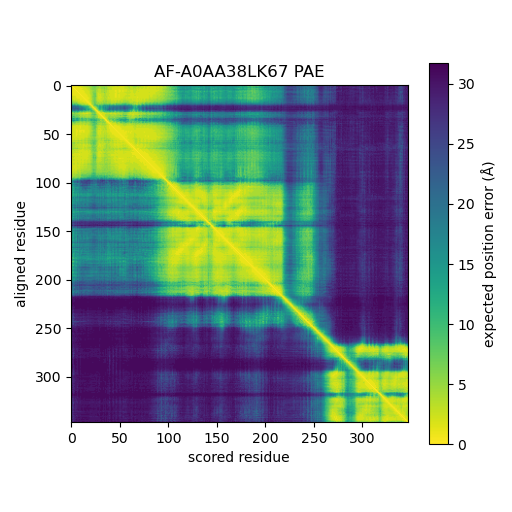961 -22.934 1.00 94.19 80 ASN A O 1
ATOM 661 N N . LEU A 1 81 ? 11.701 -7.340 -24.702 1.00 93.81 81 LEU A N 1
ATOM 662 C CA . LEU A 1 81 ? 10.562 -8.145 -24.240 1.00 93.81 81 LEU A CA 1
ATOM 663 C C . LEU A 1 81 ? 10.855 -8.814 -22.887 1.00 93.81 81 LEU A C 1
ATOM 665 O O . LEU A 1 81 ? 10.041 -8.732 -21.965 1.00 93.81 81 LEU A O 1
ATOM 669 N N . GLY A 1 82 ? 12.038 -9.419 -22.740 1.00 95.25 82 GLY A N 1
ATOM 670 C CA . GLY A 1 82 ? 12.466 -10.031 -21.480 1.00 95.25 82 GLY A CA 1
ATOM 671 C C . GLY A 1 82 ? 12.652 -9.006 -20.359 1.00 95.25 82 GLY A C 1
ATOM 672 O O . GLY A 1 82 ? 12.165 -9.204 -19.244 1.00 95.25 82 GLY A O 1
ATOM 673 N N . LEU A 1 83 ? 13.307 -7.881 -20.660 1.00 94.00 83 LEU A N 1
ATOM 674 C CA . LEU A 1 83 ? 13.534 -6.811 -19.688 1.00 94.00 83 LEU A CA 1
ATOM 675 C C . LEU A 1 83 ? 12.213 -6.191 -19.210 1.00 94.00 83 LEU A C 1
ATOM 677 O O . LEU A 1 83 ? 12.017 -6.047 -18.005 1.00 94.00 83 LEU A O 1
ATOM 681 N N . THR A 1 84 ? 11.287 -5.875 -20.115 1.00 93.31 84 THR A N 1
ATOM 682 C CA . THR A 1 84 ? 9.979 -5.306 -19.761 1.00 93.31 84 THR A CA 1
ATOM 683 C C . THR A 1 84 ? 9.140 -6.291 -18.946 1.00 93.31 84 THR A C 1
ATOM 685 O O . THR A 1 84 ? 8.568 -5.893 -17.932 1.00 93.31 84 THR A O 1
ATOM 688 N N . SER A 1 85 ? 9.138 -7.584 -19.296 1.00 94.75 85 SER A N 1
ATOM 689 C CA . SER A 1 85 ? 8.468 -8.618 -18.490 1.00 94.75 85 SER A CA 1
ATOM 690 C C . SER A 1 85 ? 9.037 -8.706 -17.070 1.00 94.75 85 SER A C 1
ATOM 692 O O . SER A 1 85 ? 8.278 -8.835 -16.109 1.00 94.75 85 SER A O 1
ATOM 694 N N . TYR A 1 86 ? 10.361 -8.615 -16.919 1.00 94.88 86 TYR A N 1
ATOM 695 C CA . TYR A 1 86 ? 11.019 -8.617 -15.612 1.00 94.88 86 TYR A CA 1
ATOM 696 C C . TYR A 1 86 ? 10.652 -7.380 -14.778 1.00 94.88 86 TYR A C 1
ATOM 698 O O . TYR A 1 86 ? 10.374 -7.496 -13.584 1.00 94.88 86 TYR A O 1
ATOM 706 N N . LEU A 1 87 ? 10.618 -6.193 -15.390 1.00 93.19 87 LEU A N 1
ATOM 707 C CA . LEU A 1 87 ? 10.235 -4.961 -14.692 1.00 93.19 87 LEU A CA 1
ATOM 708 C C . LEU A 1 87 ? 8.788 -5.016 -14.206 1.00 93.19 87 LEU A C 1
ATOM 710 O O . LEU A 1 87 ? 8.538 -4.731 -13.037 1.00 93.19 87 LEU A O 1
ATOM 714 N N . ILE A 1 88 ? 7.861 -5.426 -15.077 1.00 93.56 88 ILE A N 1
ATOM 715 C CA . ILE A 1 88 ? 6.444 -5.565 -14.722 1.00 93.56 88 ILE A CA 1
ATOM 716 C C . ILE A 1 88 ? 6.290 -6.572 -13.579 1.00 93.56 88 ILE A C 1
ATOM 718 O O . ILE A 1 88 ? 5.659 -6.245 -12.579 1.00 93.56 88 ILE A O 1
ATOM 722 N N . GLY A 1 89 ? 6.931 -7.744 -13.660 1.00 93.50 89 GLY A N 1
ATOM 723 C CA . GLY A 1 89 ? 6.851 -8.763 -12.608 1.00 93.50 89 GLY A CA 1
ATOM 724 C C . GLY A 1 89 ? 7.331 -8.273 -11.237 1.00 93.50 89 GLY A C 1
ATOM 725 O O . GLY A 1 89 ? 6.673 -8.521 -10.223 1.00 93.50 89 GLY A O 1
ATOM 726 N N . ASN A 1 90 ? 8.434 -7.518 -11.190 1.00 91.00 90 ASN A N 1
ATOM 727 C CA . ASN A 1 90 ? 8.920 -6.940 -9.933 1.00 91.00 90 ASN A CA 1
ATOM 728 C C . ASN A 1 90 ? 7.978 -5.864 -9.389 1.00 91.00 90 ASN A C 1
ATOM 730 O O . ASN A 1 90 ? 7.707 -5.854 -8.190 1.00 91.00 90 ASN A O 1
ATOM 734 N N . ILE A 1 91 ? 7.449 -4.986 -10.249 1.00 90.94 91 ILE A N 1
ATOM 735 C CA . ILE A 1 91 ? 6.482 -3.963 -9.827 1.00 90.94 91 ILE A CA 1
ATOM 736 C C . ILE A 1 91 ? 5.220 -4.631 -9.269 1.00 90.94 91 ILE A C 1
ATOM 738 O O . ILE A 1 91 ? 4.778 -4.270 -8.182 1.00 90.94 91 ILE A O 1
ATOM 742 N N . THR A 1 92 ? 4.671 -5.642 -9.950 1.00 89.12 92 THR A N 1
ATOM 743 C CA . THR A 1 92 ? 3.506 -6.395 -9.460 1.00 89.12 92 THR A CA 1
ATOM 744 C C . THR A 1 92 ? 3.788 -7.050 -8.110 1.00 89.12 92 THR A C 1
ATOM 746 O O . THR A 1 92 ? 2.954 -6.967 -7.213 1.00 89.12 92 THR A O 1
ATOM 749 N N . THR A 1 93 ? 4.973 -7.640 -7.930 1.00 87.31 93 THR A N 1
ATOM 750 C CA . THR A 1 93 ? 5.366 -8.256 -6.651 1.00 87.31 93 THR A CA 1
ATOM 751 C C . THR A 1 93 ? 5.405 -7.227 -5.520 1.00 87.31 93 THR A C 1
ATOM 753 O O . THR A 1 93 ? 4.845 -7.472 -4.453 1.00 87.31 93 THR A O 1
ATOM 756 N N . LEU A 1 94 ? 5.988 -6.049 -5.762 1.00 84.69 94 LEU A N 1
ATOM 757 C CA . LEU A 1 94 ? 6.029 -4.960 -4.780 1.00 84.69 94 LEU A CA 1
ATOM 758 C C . LEU A 1 94 ? 4.625 -4.438 -4.427 1.00 84.69 94 LEU A C 1
ATOM 760 O O . LEU A 1 94 ? 4.322 -4.212 -3.255 1.00 84.69 94 LEU A O 1
ATOM 764 N N . VAL A 1 95 ? 3.745 -4.279 -5.420 1.00 81.94 95 VAL A N 1
ATOM 765 C CA . VAL A 1 95 ? 2.356 -3.834 -5.201 1.00 81.94 95 VAL A CA 1
ATOM 766 C C . VAL A 1 95 ? 1.577 -4.846 -4.362 1.00 81.94 95 VAL A C 1
ATOM 768 O O . VAL A 1 95 ? 0.921 -4.462 -3.393 1.00 81.94 95 VAL A O 1
ATOM 771 N N . VAL A 1 96 ? 1.692 -6.138 -4.681 1.00 79.62 96 VAL A N 1
ATOM 772 C CA . VAL A 1 96 ? 1.031 -7.213 -3.925 1.00 79.62 96 VAL A CA 1
ATOM 773 C C . VAL A 1 96 ? 1.513 -7.245 -2.474 1.00 79.62 96 VAL A C 1
ATOM 775 O O . VAL A 1 96 ? 0.703 -7.428 -1.572 1.00 79.62 96 VAL A O 1
ATOM 778 N N . GLN A 1 97 ? 2.801 -7.000 -2.226 1.00 67.75 97 GLN A N 1
ATOM 779 C CA . GLN A 1 97 ? 3.359 -6.946 -0.869 1.00 67.75 97 GLN A CA 1
ATOM 780 C C . GLN A 1 97 ? 2.940 -5.702 -0.069 1.00 67.75 97 GLN A C 1
ATOM 782 O O . GLN A 1 97 ? 2.995 -5.727 1.160 1.00 67.75 97 GLN A O 1
ATOM 787 N N . THR A 1 98 ? 2.510 -4.624 -0.732 1.00 61.34 98 THR A N 1
ATOM 788 C CA . THR A 1 98 ? 2.122 -3.365 -0.068 1.00 61.34 98 THR A CA 1
ATOM 789 C C . THR A 1 98 ? 0.655 -3.369 0.389 1.00 61.34 98 THR A C 1
ATOM 791 O O . THR A 1 98 ? 0.315 -2.728 1.380 1.00 61.34 98 THR A O 1
ATOM 794 N N . ALA A 1 99 ? -0.218 -4.130 -0.276 1.00 60.62 99 ALA A N 1
ATOM 795 C CA . ALA A 1 99 ? -1.659 -4.142 -0.010 1.00 60.62 99 ALA A CA 1
ATOM 796 C C . ALA A 1 99 ? -2.165 -4.858 1.277 1.00 60.62 99 ALA A C 1
ATOM 798 O O . ALA A 1 99 ? -3.255 -4.503 1.726 1.00 60.62 99 ALA A O 1
ATOM 799 N N . PRO A 1 100 ? -1.485 -5.839 1.912 1.00 66.06 100 PRO A N 1
ATOM 800 C CA . PRO A 1 100 ? -2.180 -6.730 2.844 1.00 66.06 100 PRO A CA 1
ATOM 801 C C . PRO A 1 100 ? -2.360 -6.174 4.262 1.00 66.06 100 PRO A C 1
ATOM 803 O O . PRO A 1 100 ? -3.268 -6.623 4.951 1.00 66.06 100 PRO A O 1
ATOM 806 N N . ARG A 1 101 ? -1.567 -5.189 4.713 1.00 65.81 101 ARG A N 1
ATOM 807 C CA . ARG A 1 101 ? -1.518 -4.836 6.150 1.00 65.81 101 ARG A CA 1
ATOM 808 C C . ARG A 1 101 ? -2.876 -4.424 6.725 1.00 65.81 101 ARG A C 1
ATOM 810 O O . ARG A 1 101 ? -3.324 -4.978 7.720 1.00 65.81 101 ARG A O 1
ATOM 817 N N . THR A 1 102 ? -3.566 -3.488 6.075 1.00 70.38 102 THR A N 1
ATOM 818 C CA . THR A 1 102 ? -4.909 -3.056 6.506 1.00 70.38 102 THR A CA 1
ATOM 819 C C . THR A 1 102 ? -6.003 -3.974 5.963 1.00 70.38 102 THR A C 1
ATOM 821 O O . THR A 1 102 ? -7.023 -4.166 6.621 1.00 70.38 102 THR A O 1
ATOM 824 N N . LEU A 1 103 ? -5.792 -4.579 4.787 1.00 76.88 103 LEU A N 1
ATOM 825 C CA . LEU A 1 103 ? -6.774 -5.478 4.180 1.00 76.88 103 LEU A CA 1
ATOM 826 C C . LEU A 1 103 ? -7.002 -6.741 5.009 1.00 76.88 103 LEU A C 1
ATOM 828 O O . LEU A 1 103 ? -8.125 -7.224 5.020 1.00 76.88 103 LEU A O 1
ATOM 832 N N . MET A 1 104 ? -5.994 -7.248 5.724 1.00 79.56 104 MET A N 1
ATOM 833 C CA . MET A 1 104 ? -6.165 -8.426 6.581 1.00 79.56 104 MET A CA 1
ATOM 834 C C . MET A 1 104 ? -7.152 -8.168 7.722 1.00 79.56 104 MET A C 1
ATOM 836 O O . MET A 1 104 ? -8.036 -8.984 7.947 1.00 79.56 104 MET A O 1
ATOM 840 N N . PHE A 1 105 ? -7.088 -7.004 8.375 1.00 82.31 105 PHE A N 1
ATOM 841 C CA . PHE A 1 105 ? -8.094 -6.631 9.375 1.00 82.31 105 PHE A CA 1
ATOM 842 C C . PHE A 1 105 ? -9.477 -6.437 8.749 1.00 82.31 105 PHE A C 1
ATOM 844 O O . PHE A 1 105 ? -10.466 -6.941 9.272 1.00 82.31 105 PHE A O 1
ATOM 851 N N . VAL A 1 106 ? -9.555 -5.733 7.616 1.00 85.00 106 VAL A N 1
ATOM 852 C CA . VAL A 1 106 ? -10.834 -5.444 6.945 1.00 85.00 106 VAL A CA 1
ATOM 853 C C . VAL A 1 106 ? -11.505 -6.713 6.411 1.00 85.00 106 VAL A C 1
ATOM 855 O O . VAL A 1 106 ? -12.729 -6.796 6.433 1.00 85.00 106 VAL A O 1
ATOM 858 N N . ALA A 1 107 ? -10.731 -7.695 5.944 1.00 84.50 107 ALA A N 1
ATOM 859 C CA . ALA A 1 107 ? -11.252 -8.947 5.402 1.00 84.50 107 ALA A CA 1
ATOM 860 C C . ALA A 1 107 ? -11.904 -9.835 6.475 1.00 84.50 107 ALA A C 1
ATOM 862 O O . ALA A 1 107 ? -12.899 -10.494 6.181 1.00 84.50 107 ALA A O 1
ATOM 863 N N . GLU A 1 108 ? -11.377 -9.823 7.703 1.00 88.19 108 GLU A N 1
ATOM 864 C CA . GLU A 1 108 ? -11.909 -10.622 8.818 1.00 88.19 108 GLU A CA 1
ATOM 865 C C . GLU A 1 108 ? -13.065 -9.933 9.563 1.00 88.19 108 GLU A C 1
ATOM 867 O O . GLU A 1 108 ? -13.853 -10.584 10.254 1.00 88.19 108 GLU A O 1
ATOM 872 N N . MET A 1 109 ? -13.213 -8.613 9.414 1.00 91.44 109 MET A N 1
ATOM 873 C CA . MET A 1 109 ? -14.280 -7.859 10.069 1.00 91.44 109 MET A CA 1
ATOM 874 C C . MET A 1 109 ? -15.667 -8.218 9.528 1.00 91.44 109 MET A C 1
ATOM 876 O O . MET A 1 109 ? -15.932 -8.177 8.325 1.00 91.44 109 MET A O 1
ATOM 880 N N . LYS A 1 110 ? -16.605 -8.479 10.444 1.00 93.50 110 LYS A N 1
ATOM 881 C CA . LYS A 1 110 ? -18.007 -8.781 10.118 1.00 93.50 110 LYS A CA 1
ATOM 882 C C . LYS A 1 110 ? -18.918 -7.660 10.589 1.00 93.50 110 LYS A C 1
ATOM 884 O O . LYS A 1 110 ? -18.848 -7.237 11.738 1.00 93.50 110 LYS A O 1
ATOM 889 N N . ALA A 1 111 ? -19.792 -7.185 9.708 1.00 94.81 111 ALA A N 1
ATOM 890 C CA . ALA A 1 111 ? -20.793 -6.193 10.074 1.00 94.81 111 ALA A CA 1
ATOM 891 C C . ALA A 1 111 ? -21.972 -6.855 10.802 1.00 94.81 111 ALA A C 1
ATOM 893 O O . ALA A 1 111 ? -22.604 -7.766 10.268 1.00 94.81 111 ALA A O 1
ATOM 894 N N . GLU A 1 112 ? -22.296 -6.355 11.991 1.00 95.44 112 GLU A N 1
ATOM 895 C CA . GLU A 1 112 ? -23.438 -6.782 12.796 1.00 95.44 112 GLU A CA 1
ATOM 896 C C . GLU A 1 112 ? -24.337 -5.583 13.132 1.00 95.44 112 GLU A C 1
ATOM 898 O O . GLU A 1 112 ? -23.872 -4.454 13.322 1.00 95.44 112 GLU A O 1
ATOM 903 N N . TYR A 1 113 ? -25.647 -5.829 13.190 1.00 95.88 113 TYR A N 1
ATOM 904 C CA . TYR A 1 113 ? -26.657 -4.806 13.450 1.00 95.88 113 TYR A CA 1
ATOM 905 C C . TYR A 1 113 ? -27.404 -5.109 14.742 1.00 95.88 113 TYR A C 1
ATOM 907 O O . TYR A 1 113 ? -28.034 -6.158 14.875 1.00 95.88 113 TYR A O 1
ATOM 915 N N . PHE A 1 114 ? -27.396 -4.148 15.660 1.00 95.00 114 PHE A N 1
ATOM 916 C CA . PHE A 1 114 ? -28.054 -4.268 16.957 1.00 95.00 114 PHE A CA 1
ATOM 917 C C . PHE A 1 114 ? -29.195 -3.253 17.069 1.00 95.00 114 PHE A C 1
ATOM 919 O O . PHE A 1 114 ? -28.949 -2.050 16.921 1.00 95.00 114 PHE A O 1
ATOM 926 N N . PRO A 1 115 ? -30.444 -3.682 17.336 1.00 96.31 115 PRO A N 1
ATOM 927 C CA . PRO A 1 115 ? -31.553 -2.758 17.552 1.00 96.31 115 PRO A CA 1
ATOM 928 C C . PRO A 1 115 ? -31.378 -1.995 18.878 1.00 96.31 115 PRO A C 1
ATOM 930 O O . PRO A 1 115 ? -30.538 -2.373 19.695 1.00 96.31 115 PRO A O 1
ATOM 933 N N . PRO A 1 116 ? -32.148 -0.918 19.124 1.00 94.44 116 PRO A N 1
ATOM 934 C CA . PRO A 1 116 ? -32.047 -0.137 20.357 1.00 94.44 116 PRO A CA 1
ATOM 935 C C . PRO A 1 116 ? -32.318 -0.957 21.628 1.00 94.44 116 PRO A C 1
ATOM 937 O O . PRO A 1 116 ? -33.235 -1.777 21.649 1.00 94.44 116 PRO A O 1
ATOM 940 N N . LYS A 1 117 ? -31.618 -0.620 22.721 1.00 91.00 117 LYS A N 1
ATOM 941 C CA . LYS A 1 117 ? -31.783 -1.166 24.084 1.00 91.00 117 LYS A CA 1
ATOM 942 C C . LYS A 1 117 ? -31.386 -2.638 24.247 1.00 91.00 117 LYS A C 1
ATOM 944 O O . LYS A 1 117 ? -31.877 -3.290 25.165 1.00 91.00 117 LYS A O 1
ATOM 949 N N . VAL A 1 118 ? -30.496 -3.139 23.397 1.00 94.00 118 VAL A N 1
ATOM 950 C CA . VAL A 1 118 ? -29.947 -4.499 23.480 1.00 94.00 118 VAL A CA 1
ATOM 951 C C . VAL A 1 118 ? -28.558 -4.459 24.100 1.00 94.00 118 VAL A C 1
ATOM 953 O O . VAL A 1 118 ? -27.749 -3.596 23.759 1.00 94.00 118 VAL A O 1
ATOM 956 N N . ASP A 1 119 ? -28.294 -5.385 25.017 1.00 92.06 119 ASP A N 1
ATOM 957 C CA . ASP A 1 119 ? -26.956 -5.615 25.557 1.00 92.06 119 ASP A CA 1
ATOM 958 C C . ASP A 1 119 ? -26.101 -6.305 24.487 1.00 92.06 119 ASP A C 1
ATOM 960 O O . ASP A 1 119 ? -26.443 -7.385 24.013 1.00 92.06 119 ASP A O 1
ATOM 964 N N . ILE A 1 120 ? -25.035 -5.627 24.060 1.00 91.94 120 ILE A N 1
ATOM 965 C CA . ILE A 1 120 ? -24.071 -6.099 23.058 1.00 91.94 120 ILE A CA 1
ATOM 966 C C . ILE A 1 120 ? -22.967 -6.909 23.745 1.00 91.94 120 ILE A C 1
ATOM 968 O O . ILE A 1 120 ? -22.566 -7.947 23.234 1.00 91.94 120 ILE A O 1
ATOM 972 N N . ILE A 1 121 ? -22.482 -6.432 24.897 1.00 92.00 121 ILE A N 1
ATOM 973 C CA . ILE A 1 121 ? -21.452 -7.096 25.710 1.00 92.00 121 ILE A CA 1
ATOM 974 C C . ILE A 1 121 ? -21.957 -7.174 27.145 1.00 92.00 121 ILE A C 1
ATOM 976 O O . ILE A 1 121 ? -22.413 -6.159 27.690 1.00 92.00 121 ILE A O 1
ATOM 980 N N . LEU A 1 122 ? -21.853 -8.349 27.765 1.00 89.88 122 LEU A N 1
ATOM 981 C CA . LEU A 1 122 ? -22.184 -8.529 29.174 1.00 89.88 122 LEU A CA 1
ATOM 982 C C . LEU A 1 122 ? -20.944 -8.337 30.057 1.00 89.88 122 LEU A C 1
ATOM 984 O O . LEU A 1 122 ? -19.823 -8.696 29.706 1.00 89.88 122 LEU A O 1
ATOM 988 N N . LYS A 1 123 ? -21.156 -7.765 31.245 1.00 88.19 123 LYS A N 1
ATOM 989 C CA . LYS A 1 123 ? -20.100 -7.615 32.250 1.00 88.19 123 LYS A CA 1
ATOM 990 C C . LYS A 1 123 ? -19.670 -8.988 32.775 1.00 88.19 123 LYS A C 1
ATOM 992 O O . LYS A 1 123 ? -20.524 -9.841 33.017 1.00 88.19 123 LYS A O 1
ATOM 997 N N . ASN A 1 124 ? -18.369 -9.166 32.995 1.00 84.00 124 ASN A N 1
ATOM 998 C CA . ASN A 1 124 ? -17.723 -10.423 33.392 1.00 84.00 124 ASN A CA 1
ATOM 999 C C . ASN A 1 124 ? -17.880 -11.575 32.380 1.00 84.00 124 ASN A C 1
ATOM 1001 O O . ASN A 1 124 ? -17.696 -12.740 32.733 1.00 84.00 124 ASN A O 1
ATOM 1005 N N . GLU A 1 125 ? -18.210 -11.269 31.125 1.00 85.50 125 GLU A N 1
ATOM 1006 C CA . GLU A 1 125 ? -18.211 -12.246 30.038 1.00 85.50 125 GLU A CA 1
ATOM 1007 C C . GLU A 1 125 ? -16.788 -12.495 29.515 1.00 85.50 125 GLU A C 1
ATOM 1009 O O . GLU A 1 125 ? -15.896 -11.654 29.647 1.00 85.50 125 GLU A O 1
ATOM 1014 N N . ILE A 1 126 ? -16.561 -13.664 28.915 1.00 81.25 126 ILE A N 1
ATOM 1015 C CA . ILE A 1 126 ? -15.286 -14.002 28.276 1.00 81.25 126 ILE A CA 1
ATOM 1016 C C . ILE A 1 126 ? -15.089 -13.099 27.042 1.00 81.25 126 ILE A C 1
ATOM 1018 O O . ILE A 1 126 ? -15.997 -12.996 26.218 1.00 81.25 126 ILE A O 1
ATOM 1022 N N . PRO A 1 127 ? -13.915 -12.469 26.859 1.00 81.19 127 PRO A N 1
ATOM 1023 C CA . PRO A 1 127 ? -13.670 -11.557 25.745 1.00 81.19 127 PRO A CA 1
ATOM 1024 C C . PRO A 1 127 ? -13.420 -12.313 24.430 1.00 81.19 127 PRO A C 1
ATOM 1026 O O . PRO A 1 127 ? -12.278 -12.593 24.054 1.00 81.19 127 PRO A O 1
ATOM 1029 N N . THR A 1 128 ? -14.488 -12.666 23.718 1.00 84.62 128 THR A N 1
ATOM 1030 C CA . THR A 1 128 ? -14.382 -13.371 22.429 1.00 84.62 128 THR A CA 1
ATOM 1031 C C . THR A 1 128 ? -14.107 -12.432 21.264 1.00 84.62 128 THR A C 1
ATOM 1033 O O . THR A 1 128 ? -13.340 -12.772 20.365 1.00 84.62 128 THR A O 1
ATOM 1036 N N . ASP A 1 129 ? -14.711 -11.248 21.284 1.00 92.31 129 ASP A N 1
ATOM 1037 C CA . ASP A 1 129 ? -14.710 -10.294 20.184 1.00 92.31 129 ASP A CA 1
ATOM 1038 C C . ASP A 1 129 ? -14.693 -8.863 20.720 1.00 92.31 129 ASP A C 1
ATOM 1040 O O . ASP A 1 129 ? -15.167 -8.591 21.828 1.00 92.31 129 ASP A O 1
ATOM 1044 N N . PHE A 1 130 ? -14.191 -7.942 19.906 1.00 92.56 130 PHE A N 1
ATOM 1045 C CA . PHE A 1 130 ? -14.384 -6.512 20.113 1.00 92.56 130 PHE A CA 1
ATOM 1046 C C . PHE A 1 130 ? -15.053 -5.900 18.885 1.00 92.56 130 PHE A C 1
ATOM 1048 O O . PHE A 1 130 ? -15.057 -6.484 17.795 1.00 92.56 130 PHE A O 1
ATOM 1055 N N . TYR A 1 131 ? -15.635 -4.719 19.064 1.00 94.12 131 TYR A N 1
ATOM 1056 C CA . TYR A 1 131 ? -16.436 -4.078 18.035 1.00 94.12 131 TYR A CA 1
ATOM 1057 C C . TYR A 1 131 ? -16.004 -2.641 17.787 1.00 94.12 131 TYR A C 1
ATOM 1059 O O . TYR A 1 131 ? -15.786 -1.871 18.721 1.00 94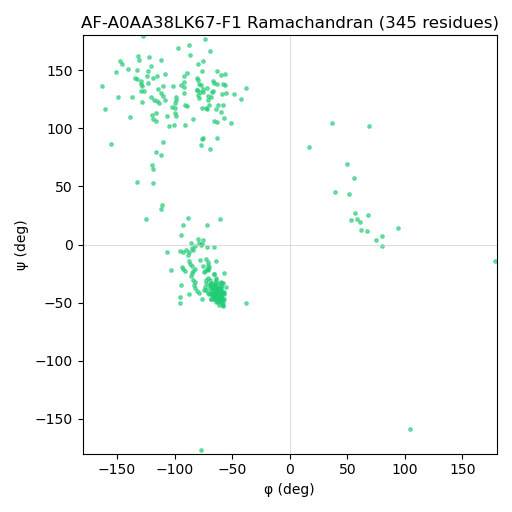.12 131 TYR A O 1
ATOM 1067 N N . ILE A 1 132 ? -15.960 -2.260 16.514 1.00 93.56 132 ILE A N 1
ATOM 1068 C CA . ILE A 1 132 ? -15.790 -0.874 16.076 1.00 93.56 132 ILE A CA 1
ATOM 1069 C C . ILE A 1 132 ? -17.168 -0.311 15.729 1.00 93.56 132 ILE A C 1
ATOM 1071 O O . ILE A 1 132 ? -17.907 -0.889 14.929 1.00 93.56 132 ILE A O 1
ATOM 1075 N N . LEU A 1 133 ? -17.522 0.829 16.317 1.00 93.00 133 LEU A N 1
ATOM 1076 C CA . LEU A 1 133 ? -18.774 1.524 16.042 1.00 93.00 133 LEU A CA 1
ATOM 1077 C C . LEU A 1 133 ? -18.696 2.257 14.696 1.00 93.00 133 LEU A C 1
ATOM 1079 O O . LEU A 1 133 ? -17.908 3.184 14.536 1.00 93.00 133 LEU A O 1
ATOM 1083 N N . VAL A 1 134 ? -19.552 1.875 13.742 1.00 92.88 134 VAL A N 1
ATOM 1084 C CA . VAL A 1 134 ? -19.671 2.552 12.434 1.00 92.88 134 VAL A CA 1
ATOM 1085 C C . VAL A 1 134 ? -20.788 3.588 12.455 1.00 92.88 134 VAL A C 1
ATOM 1087 O O . VAL A 1 134 ? -20.630 4.703 11.966 1.00 92.88 134 VAL A O 1
ATOM 1090 N N . SER A 1 135 ? -21.943 3.215 13.006 1.00 91.69 135 SER A N 1
ATOM 1091 C CA . SER A 1 135 ? -23.121 4.078 13.084 1.00 91.69 135 SER A CA 1
ATOM 1092 C C . SER A 1 135 ? -23.957 3.725 14.306 1.00 91.69 135 SER A C 1
ATOM 1094 O O . SER A 1 135 ? -24.012 2.565 14.710 1.00 91.69 135 SER A O 1
ATOM 1096 N N . GLY A 1 136 ? -24.629 4.718 14.884 1.00 90.19 136 GLY A N 1
ATOM 1097 C CA . GLY A 1 136 ? -25.454 4.563 16.077 1.00 90.19 136 GLY A CA 1
ATOM 1098 C C . GLY A 1 136 ? -24.791 5.116 17.333 1.00 90.19 136 GLY A C 1
ATOM 1099 O O . GLY A 1 136 ? -23.950 6.010 17.282 1.00 90.19 136 GLY A O 1
ATOM 1100 N N . THR A 1 137 ? -25.237 4.641 18.490 1.00 89.81 137 THR A N 1
ATOM 1101 C CA . THR A 1 137 ? -24.717 5.091 19.785 1.00 89.81 137 THR A CA 1
ATOM 1102 C C . THR A 1 137 ? -24.806 3.950 20.779 1.00 89.81 137 THR A C 1
ATOM 1104 O O . THR A 1 137 ? -25.886 3.382 20.978 1.00 89.81 137 THR A O 1
ATOM 1107 N N . VAL A 1 138 ? -23.680 3.654 21.417 1.00 90.81 138 VAL A N 1
ATOM 1108 C CA . VAL A 1 138 ? -23.564 2.662 22.483 1.00 90.81 138 VAL A CA 1
ATOM 1109 C C . VAL A 1 138 ? -23.351 3.360 23.825 1.00 90.81 138 VAL A C 1
ATOM 1111 O O . VAL A 1 138 ? -22.766 4.442 23.905 1.00 90.81 138 VAL A O 1
ATOM 1114 N N . LEU A 1 139 ? -23.885 2.744 24.871 1.00 87.25 139 LEU A N 1
ATOM 1115 C CA . LEU A 1 139 ? -23.759 3.148 26.262 1.00 87.25 139 LEU A CA 1
ATOM 1116 C C . LEU A 1 139 ? -22.853 2.144 26.962 1.00 87.25 139 LEU A C 1
ATOM 1118 O O . LEU A 1 139 ? -23.156 0.950 26.972 1.00 87.25 139 LEU A O 1
ATOM 1122 N N . LEU A 1 140 ? -21.788 2.644 27.575 1.00 83.88 140 LEU A N 1
ATOM 1123 C CA . LEU A 1 140 ? -20.901 1.878 28.440 1.00 83.88 140 LEU A CA 1
ATOM 1124 C C . LEU A 1 140 ? -21.183 2.316 29.877 1.00 83.88 140 LEU A C 1
ATOM 1126 O O . LEU A 1 140 ? -20.979 3.478 30.205 1.00 83.88 140 LEU A O 1
ATOM 1130 N N . GLU A 1 141 ? -21.775 1.439 30.693 1.00 70.38 141 GLU A N 1
ATOM 1131 C CA . GLU A 1 141 ? -22.166 1.729 32.090 1.00 70.38 141 GLU A CA 1
ATOM 1132 C C . GLU A 1 141 ? -22.755 3.140 32.344 1.00 70.38 141 GLU A C 1
ATOM 1134 O O . GLU A 1 141 ? -22.447 3.807 33.327 1.00 70.38 141 GLU A O 1
ATOM 1139 N N . LYS A 1 142 ? -23.679 3.579 31.474 1.00 60.81 142 LYS A N 1
ATOM 1140 C CA . LYS A 1 142 ? -24.365 4.896 31.510 1.00 60.81 142 LYS A CA 1
ATOM 1141 C C . LYS A 1 142 ? -23.529 6.102 31.052 1.00 60.81 142 LYS A C 1
ATOM 1143 O O . LYS A 1 142 ? -24.060 7.211 31.065 1.00 60.81 142 LYS A O 1
ATOM 1148 N N . GLN A 1 143 ? -22.298 5.906 30.593 1.00 67.94 143 GLN A N 1
ATOM 1149 C CA . GLN A 1 143 ? -21.527 6.910 29.864 1.00 67.94 143 GLN A CA 1
ATOM 1150 C C . GLN A 1 143 ? -21.697 6.705 28.351 1.00 67.94 143 GLN A C 1
ATOM 1152 O O . GLN A 1 143 ? -21.724 5.578 27.849 1.00 67.94 143 GLN A O 1
ATOM 1157 N N . GLU A 1 144 ? -21.883 7.800 27.616 1.00 65.00 144 GLU A N 1
ATOM 1158 C CA . GLU A 1 144 ? -21.956 7.747 26.158 1.00 65.00 144 GLU A CA 1
ATOM 1159 C C . GLU A 1 144 ? -20.564 7.657 25.535 1.00 65.00 144 GLU A C 1
ATOM 1161 O O . GLU A 1 144 ? -19.636 8.346 25.954 1.00 65.00 144 GLU A O 1
ATOM 1166 N N . THR A 1 145 ? -20.493 6.856 24.469 1.00 65.94 145 THR A N 1
ATOM 1167 C CA . THR A 1 145 ? -19.450 6.831 23.433 1.00 65.94 145 THR A CA 1
ATOM 1168 C C . THR A 1 145 ? -18.069 6.340 23.844 1.00 65.94 145 THR A C 1
ATOM 1170 O O . THR A 1 145 ? -17.217 7.104 24.293 1.00 65.94 145 THR A O 1
ATOM 1173 N N . PRO A 1 146 ? -17.788 5.090 23.472 1.00 68.62 146 PRO A N 1
ATOM 1174 C CA . PRO A 1 146 ? -16.519 4.831 22.803 1.00 68.62 146 PRO A CA 1
ATOM 1175 C C . PRO A 1 146 ? -16.728 4.341 21.356 1.00 68.62 146 PRO A C 1
ATOM 1177 O O . PRO A 1 146 ? -17.701 3.659 21.031 1.00 68.62 146 PRO A O 1
ATOM 1180 N N . ASN A 1 147 ? -15.810 4.739 20.466 1.00 83.56 147 ASN A N 1
ATOM 1181 C CA . ASN A 1 147 ? -15.775 4.306 19.058 1.00 83.56 147 ASN A CA 1
ATOM 1182 C C . ASN A 1 147 ? -15.358 2.831 18.912 1.00 83.56 147 ASN A C 1
ATOM 1184 O O . ASN A 1 147 ? -15.575 2.222 17.867 1.00 83.56 147 ASN A O 1
ATOM 1188 N N . LEU A 1 148 ? -14.754 2.278 19.958 1.00 89.00 148 LEU A N 1
ATOM 1189 C CA . LEU A 1 148 ? -14.284 0.908 20.079 1.00 89.00 148 LEU A CA 1
ATOM 1190 C C . LEU A 1 148 ? -14.853 0.346 21.387 1.00 89.00 148 LEU A C 1
ATOM 1192 O O . LEU A 1 148 ? -14.890 1.069 22.380 1.00 89.00 148 LEU A O 1
ATOM 1196 N N . VAL A 1 149 ? -15.364 -0.883 21.376 1.00 90.44 149 VAL A N 1
ATOM 1197 C CA . VAL A 1 149 ? -15.906 -1.538 22.575 1.00 90.44 149 VAL A CA 1
ATOM 1198 C C . VAL A 1 149 ? -15.424 -2.976 22.696 1.00 90.44 149 VAL A C 1
ATOM 1200 O O . VAL A 1 149 ? -15.347 -3.700 21.705 1.00 90.44 149 VAL A O 1
ATOM 1203 N N . GLY A 1 150 ? -15.173 -3.415 23.929 1.00 88.12 150 GLY A N 1
ATOM 1204 C CA . GLY A 1 150 ? -14.728 -4.778 24.240 1.00 88.12 150 GLY A CA 1
ATOM 1205 C C . GLY A 1 150 ? -13.233 -5.016 24.015 1.00 88.12 150 GLY A C 1
ATOM 1206 O O . GLY A 1 150 ? -12.742 -6.109 24.300 1.00 88.12 150 GLY A O 1
ATOM 1207 N N . GLU A 1 151 ? -12.501 -3.999 23.554 1.00 86.12 151 GLU A N 1
ATOM 1208 C CA . GLU A 1 151 ? -11.063 -4.041 23.291 1.00 86.12 151 GLU A CA 1
ATOM 1209 C C . GLU A 1 151 ? -10.261 -4.339 24.550 1.00 86.12 151 GLU A C 1
ATOM 1211 O O . GLU A 1 151 ? -9.310 -5.109 24.495 1.00 86.12 151 GLU A O 1
ATOM 1216 N N . THR A 1 152 ? -10.675 -3.788 25.693 1.00 82.00 152 THR A N 1
ATOM 1217 C CA . THR A 1 152 ? -9.952 -3.960 26.955 1.00 82.00 152 THR A CA 1
ATOM 1218 C C . THR A 1 152 ? -9.912 -5.430 27.370 1.00 82.00 152 THR A C 1
ATOM 1220 O O . THR A 1 152 ? -8.843 -5.946 27.689 1.00 82.00 152 THR A O 1
ATOM 1223 N N . GLY A 1 153 ? -11.048 -6.132 27.295 1.00 79.69 153 GLY A N 1
ATOM 1224 C CA . GLY A 1 153 ? -11.103 -7.564 27.583 1.00 79.69 153 GLY A CA 1
ATOM 1225 C C . GLY A 1 153 ? -10.262 -8.386 26.604 1.00 79.69 153 GLY A C 1
ATOM 1226 O O . GLY A 1 153 ? -9.521 -9.274 27.018 1.00 79.69 153 GLY A O 1
ATOM 1227 N N . VAL A 1 154 ? -10.324 -8.065 25.307 1.00 83.44 154 VAL A N 1
ATOM 1228 C CA . VAL A 1 154 ? -9.595 -8.807 24.262 1.00 83.44 154 VAL A CA 1
ATOM 1229 C C . VAL A 1 154 ? -8.079 -8.608 24.360 1.00 83.44 154 VAL A C 1
ATOM 1231 O O . VAL A 1 154 ? -7.336 -9.589 24.299 1.00 83.44 154 VAL A O 1
ATOM 1234 N N . LEU A 1 155 ? -7.625 -7.362 24.519 1.00 81.12 155 LEU A N 1
ATOM 1235 C CA . LEU A 1 155 ? -6.209 -6.984 24.518 1.00 81.12 155 LEU A CA 1
ATOM 1236 C C . LEU A 1 155 ? -5.489 -7.382 25.805 1.00 81.12 155 LEU A C 1
ATOM 1238 O O . LEU A 1 155 ? -4.348 -7.829 25.742 1.00 81.12 155 LEU A O 1
ATOM 1242 N N . LEU A 1 156 ? -6.151 -7.246 26.958 1.00 74.94 156 LEU A N 1
ATOM 1243 C CA . LEU A 1 156 ? -5.585 -7.635 28.255 1.00 74.94 156 LEU A CA 1
ATOM 1244 C C . LEU A 1 156 ? -5.902 -9.087 28.633 1.00 74.94 156 LEU A C 1
ATOM 1246 O O . LEU A 1 156 ? -5.424 -9.568 29.655 1.00 74.94 156 LEU A O 1
ATOM 1250 N N . ASN A 1 157 ? -6.708 -9.791 27.829 1.00 73.00 157 ASN A N 1
ATOM 1251 C CA . ASN A 1 157 ? -7.188 -11.146 28.117 1.00 73.00 157 ASN A CA 1
ATOM 1252 C C . ASN A 1 157 ? -7.829 -11.276 29.510 1.00 73.00 157 ASN A C 1
ATOM 1254 O O . ASN A 1 157 ? -7.595 -12.236 30.245 1.00 73.00 157 ASN A O 1
ATOM 1258 N N . ILE A 1 158 ? -8.654 -10.295 29.859 1.00 75.25 158 ILE A N 1
ATOM 1259 C CA . ILE A 1 158 ? -9.443 -10.281 31.091 1.00 75.25 158 ILE A CA 1
ATOM 1260 C C . ILE A 1 158 ? -10.925 -10.423 30.762 1.00 75.25 158 ILE A C 1
ATOM 1262 O O . ILE A 1 158 ? -11.357 -10.117 29.651 1.00 75.25 158 ILE A O 1
ATOM 1266 N N . LEU A 1 159 ? -11.724 -10.859 31.736 1.00 79.75 159 LEU A N 1
ATOM 1267 C CA . LEU A 1 159 ? -13.180 -10.803 31.598 1.00 79.75 159 LEU A CA 1
ATOM 1268 C C . LEU A 1 159 ? -13.627 -9.367 31.305 1.00 79.75 159 LEU A C 1
ATOM 1270 O O . LEU A 1 159 ? -13.004 -8.415 31.772 1.00 79.75 159 LEU A O 1
ATOM 1274 N N . GLN A 1 160 ? -14.696 -9.215 30.524 1.00 86.56 160 GLN A N 1
ATOM 1275 C CA . GLN A 1 160 ? -15.160 -7.905 30.078 1.00 86.56 160 GLN A CA 1
ATOM 1276 C C . GLN A 1 160 ? -15.503 -7.012 31.285 1.00 86.56 160 GLN A C 1
ATOM 1278 O O . GLN A 1 160 ? -16.460 -7.315 32.007 1.00 86.56 160 GLN A O 1
ATOM 1283 N N . PRO A 1 161 ? -14.759 -5.911 31.512 1.00 82.12 161 PRO A N 1
ATOM 1284 C CA . PRO A 1 161 ? -14.905 -5.109 32.724 1.00 82.12 161 PRO A CA 1
ATOM 1285 C C . PRO A 1 161 ? -16.208 -4.316 32.752 1.00 82.12 161 PRO A C 1
ATOM 1287 O O . PRO A 1 161 ? -16.774 -4.081 33.816 1.00 82.12 161 PRO A O 1
ATOM 1290 N N . PHE A 1 162 ? -16.722 -3.953 31.577 1.00 86.88 162 PHE A N 1
ATOM 1291 C CA . PHE A 1 162 ? -17.916 -3.132 31.434 1.00 86.88 162 PHE A CA 1
ATOM 1292 C C . PHE A 1 162 ? -18.906 -3.786 30.477 1.00 86.88 162 PHE A C 1
ATOM 1294 O O . PHE A 1 162 ? -18.529 -4.325 29.437 1.00 86.88 162 PHE A O 1
ATOM 1301 N N . GLY A 1 163 ? -20.191 -3.686 30.817 1.00 88.56 163 GLY A N 1
ATOM 1302 C CA . GLY A 1 163 ? -21.273 -4.040 29.905 1.00 88.56 163 GLY A CA 1
ATOM 1303 C C . GLY A 1 163 ? -21.553 -2.916 28.905 1.00 88.56 163 GLY A C 1
ATOM 1304 O O . GLY A 1 163 ? -21.509 -1.730 29.253 1.00 88.56 163 GLY A O 1
ATOM 1305 N N . VAL A 1 164 ? -21.888 -3.291 27.672 1.00 91.44 164 VAL A N 1
ATOM 1306 C CA . VAL A 1 164 ? -22.170 -2.357 26.574 1.00 91.44 164 VAL A CA 1
ATOM 1307 C C . VAL A 1 164 ? -23.585 -2.576 26.077 1.00 91.44 164 VAL A C 1
ATOM 1309 O O . VAL A 1 164 ? -23.945 -3.689 25.702 1.00 91.44 164 VAL A O 1
ATOM 1312 N N . ARG A 1 165 ? -24.379 -1.505 26.017 1.00 91.56 165 ARG A N 1
ATOM 1313 C CA . ARG A 1 165 ? -25.769 -1.535 25.542 1.00 91.56 165 ARG A CA 1
ATOM 1314 C C . ARG A 1 165 ? -25.985 -0.568 24.388 1.00 91.56 165 ARG A C 1
ATOM 1316 O O . ARG A 1 165 ? -25.542 0.577 24.432 1.00 91.56 165 ARG A O 1
ATOM 1323 N N . SER A 1 166 ? -26.744 -0.971 23.379 1.00 92.62 166 SER A N 1
ATOM 1324 C CA . SER A 1 166 ? -27.160 -0.077 22.298 1.00 92.62 166 SER A CA 1
ATOM 1325 C C . SER A 1 166 ? -28.207 0.941 22.785 1.00 92.62 166 SER A C 1
ATOM 1327 O O . SER A 1 166 ? -29.187 0.606 23.456 1.00 92.62 166 SER A O 1
ATOM 1329 N N . ARG A 1 167 ? -28.051 2.218 22.423 1.00 90.00 167 ARG A N 1
ATOM 1330 C CA . ARG A 1 167 ? -29.073 3.260 22.666 1.00 90.00 167 ARG A CA 1
ATOM 1331 C C . ARG A 1 167 ? -29.991 3.445 21.460 1.00 90.00 167 ARG A C 1
ATOM 1333 O O . ARG A 1 167 ? -31.178 3.730 21.613 1.00 90.00 167 ARG A O 1
ATOM 1340 N N . ARG A 1 168 ? -29.423 3.301 20.265 1.00 90.50 168 ARG A N 1
ATOM 1341 C CA . ARG A 1 168 ? -30.083 3.394 18.955 1.00 90.50 168 ARG A CA 1
ATOM 1342 C C . ARG A 1 168 ? -29.770 2.137 18.142 1.00 90.50 168 ARG A C 1
ATOM 1344 O O . ARG A 1 168 ? -29.044 1.273 18.622 1.00 90.50 168 ARG A O 1
ATOM 1351 N N . LEU A 1 169 ? -30.306 2.042 16.926 1.00 93.44 169 LEU A N 1
ATOM 1352 C CA . LEU A 1 169 ? -29.836 1.053 15.958 1.00 93.44 169 LEU A CA 1
ATOM 1353 C C . LEU A 1 169 ? -28.336 1.287 15.738 1.00 93.44 169 LEU A C 1
ATOM 1355 O O . LEU A 1 169 ? -27.949 2.395 15.364 1.00 93.44 169 LEU A O 1
ATOM 1359 N N . CYS A 1 170 ? -27.521 0.277 16.027 1.00 92.81 170 CYS A N 1
ATOM 1360 C CA . CYS A 1 170 ? -26.072 0.353 15.900 1.00 92.81 170 CYS A CA 1
ATOM 1361 C C . CYS A 1 170 ? -25.593 -0.598 14.810 1.00 92.81 170 CYS A C 1
ATOM 1363 O O . CYS A 1 170 ? -26.008 -1.755 14.776 1.00 92.81 170 CYS A O 1
ATOM 1365 N N . GLN A 1 171 ? -24.714 -0.099 13.949 1.00 95.31 171 GLN A N 1
ATOM 1366 C CA . GLN A 1 171 ? -23.921 -0.903 13.032 1.00 95.31 171 GLN A CA 1
ATOM 1367 C C . GLN A 1 171 ? -22.512 -1.005 13.605 1.00 95.31 171 GLN A C 1
ATOM 1369 O O . GLN A 1 171 ? -21.833 0.015 13.771 1.00 95.31 171 GLN A O 1
ATOM 1374 N N . LEU A 1 172 ? -22.097 -2.229 13.905 1.00 94.50 172 LEU A N 1
ATOM 1375 C CA . LEU A 1 172 ? -20.810 -2.543 14.506 1.00 94.50 172 LEU A CA 1
ATOM 1376 C C . LEU A 1 172 ? -19.998 -3.433 13.567 1.00 94.50 172 LEU A C 1
ATOM 1378 O O . LEU A 1 172 ? -20.558 -4.304 12.905 1.00 94.50 172 LEU A O 1
ATOM 1382 N N . LEU A 1 173 ? -18.684 -3.230 13.519 1.00 95.12 173 LEU A N 1
ATOM 1383 C CA . LEU A 1 173 ? -17.752 -4.167 12.895 1.00 95.12 173 LEU A CA 1
ATOM 1384 C C . LEU A 1 173 ? -17.137 -5.025 13.986 1.00 95.12 173 LEU A C 1
ATOM 1386 O O . LEU A 1 173 ? -16.364 -4.526 14.801 1.00 95.12 173 LEU A O 1
ATOM 1390 N N . ARG A 1 174 ? -17.502 -6.299 13.997 1.00 94.88 174 ARG A N 1
ATOM 1391 C CA . ARG A 1 174 ? -16.965 -7.314 14.891 1.00 94.88 174 ARG A CA 1
ATOM 1392 C C . ARG A 1 174 ? -15.631 -7.820 14.361 1.00 94.88 174 ARG A C 1
ATOM 1394 O O . ARG A 1 174 ? -15.547 -8.189 13.188 1.00 94.88 174 ARG A O 1
ATOM 1401 N N . LEU A 1 175 ? -14.636 -7.909 15.237 1.00 93.56 175 LEU A N 1
ATOM 1402 C CA . LEU A 1 175 ? -13.406 -8.656 14.996 1.00 93.56 175 LEU A CA 1
ATOM 1403 C C . LEU A 1 175 ? -13.170 -9.631 16.152 1.00 93.56 175 LEU A C 1
ATOM 1405 O O . LEU A 1 175 ? -13.258 -9.244 17.322 1.00 93.56 175 LEU A O 1
ATOM 1409 N N . SER A 1 176 ? -12.871 -10.889 15.824 1.00 90.44 176 SER A N 1
ATOM 1410 C CA . SER A 1 176 ? -12.618 -11.900 16.846 1.00 90.44 176 SER A CA 1
ATOM 1411 C C . SER A 1 176 ? -11.236 -11.728 17.462 1.00 90.44 176 SER A C 1
ATOM 1413 O O . SER A 1 176 ? -10.281 -11.300 16.805 1.00 90.44 176 SER A O 1
ATOM 1415 N N . ARG A 1 177 ? -11.108 -12.106 18.735 1.00 82.44 177 ARG A N 1
ATOM 1416 C CA . ARG A 1 177 ? -9.817 -12.148 19.425 1.00 82.44 177 ARG A CA 1
ATOM 1417 C C . ARG A 1 177 ? -8.822 -13.041 18.689 1.00 82.44 177 ARG A C 1
ATOM 1419 O O . ARG A 1 177 ? -7.658 -12.679 18.586 1.00 82.44 177 ARG A O 1
ATOM 1426 N N . HIS A 1 178 ? -9.273 -14.189 18.187 1.00 82.69 178 HIS A N 1
ATOM 1427 C CA . HIS A 1 178 ? -8.411 -15.134 17.481 1.00 82.69 178 HIS A CA 1
ATOM 1428 C C . HIS A 1 178 ? -7.801 -14.504 16.225 1.00 82.69 178 HIS A C 1
ATOM 1430 O O . HIS A 1 178 ? -6.577 -14.483 16.089 1.00 82.69 178 HIS A O 1
ATOM 1436 N N . ASP A 1 179 ? -8.643 -13.920 15.372 1.00 85.31 179 ASP A N 1
ATOM 1437 C CA . ASP A 1 179 ? -8.212 -13.315 14.109 1.00 85.31 179 ASP A CA 1
ATOM 1438 C C . ASP A 1 179 ? -7.321 -12.100 14.381 1.00 85.31 179 ASP A C 1
ATOM 1440 O O . ASP A 1 179 ? -6.252 -11.955 13.789 1.00 85.31 179 ASP A O 1
ATOM 1444 N N . PHE A 1 180 ? -7.703 -11.266 15.352 1.00 86.69 180 PHE A N 1
ATOM 1445 C CA . PHE A 1 180 ? -6.897 -10.130 15.785 1.00 86.69 180 PHE A CA 1
ATOM 1446 C C . PHE A 1 180 ? -5.504 -10.559 16.265 1.00 86.69 180 PHE A C 1
ATOM 1448 O O . PHE A 1 180 ? -4.500 -10.034 15.783 1.00 86.69 180 PHE A O 1
ATOM 1455 N N . THR A 1 181 ? -5.426 -11.526 17.185 1.00 75.81 181 THR A N 1
ATOM 1456 C CA . THR A 1 181 ? -4.149 -12.018 17.714 1.00 75.81 181 THR A CA 1
ATOM 1457 C C . THR A 1 181 ? -3.291 -12.619 16.604 1.00 75.81 181 THR A C 1
ATOM 1459 O O . THR A 1 181 ? -2.097 -12.332 16.552 1.00 75.81 181 THR A O 1
ATOM 1462 N N . GLN A 1 182 ? -3.880 -13.382 15.679 1.00 78.06 182 GLN A N 1
ATOM 1463 C CA . GLN A 1 182 ? -3.154 -13.959 14.547 1.00 78.06 182 GLN A CA 1
ATOM 1464 C C . GLN A 1 182 ? -2.590 -12.879 13.607 1.00 78.06 182 GLN A C 1
ATOM 1466 O O . GLN A 1 182 ? -1.430 -12.962 13.191 1.00 78.06 182 GLN A O 1
ATOM 1471 N N . ILE A 1 183 ? -3.374 -11.842 13.289 1.00 80.19 183 ILE A N 1
ATOM 1472 C CA . ILE A 1 183 ? -2.924 -10.736 12.429 1.00 80.19 183 ILE A CA 1
ATOM 1473 C C . ILE A 1 183 ? -1.807 -9.940 13.120 1.00 80.19 183 ILE A C 1
ATOM 1475 O O . ILE A 1 183 ? -0.778 -9.666 12.503 1.00 80.19 183 ILE A O 1
ATOM 1479 N N . VAL A 1 184 ? -1.959 -9.623 14.409 1.00 79.81 184 VAL A N 1
ATOM 1480 C CA . VAL A 1 184 ? -0.943 -8.899 15.193 1.00 79.81 184 VAL A CA 1
ATOM 1481 C C . VAL A 1 184 ? 0.352 -9.705 15.330 1.00 79.81 184 VAL A C 1
ATOM 1483 O O . VAL A 1 184 ? 1.436 -9.144 15.189 1.00 79.81 184 VAL A O 1
ATOM 1486 N N . GLN A 1 185 ? 0.265 -11.023 15.532 1.00 71.75 185 GLN A N 1
ATOM 1487 C CA . GLN A 1 185 ? 1.436 -11.909 15.544 1.00 71.75 185 GLN A CA 1
ATOM 1488 C C . GLN A 1 185 ? 2.132 -11.972 14.179 1.00 71.75 185 GLN A C 1
ATOM 1490 O O . GLN A 1 185 ? 3.355 -12.062 14.115 1.00 71.75 185 GLN A O 1
ATOM 1495 N N . THR A 1 186 ? 1.372 -11.883 13.084 1.00 75.94 186 THR A N 1
ATOM 1496 C CA . THR A 1 186 ? 1.929 -11.830 11.723 1.00 75.94 186 THR A CA 1
ATOM 1497 C C . THR A 1 186 ? 2.680 -10.514 11.473 1.00 75.94 186 THR A C 1
ATOM 1499 O O . THR A 1 186 ? 3.703 -10.506 10.787 1.00 75.94 186 THR A O 1
ATOM 1502 N N . TYR A 1 187 ? 2.213 -9.407 12.061 1.00 76.62 187 TYR A N 1
ATOM 1503 C CA . TYR A 1 187 ? 2.796 -8.067 11.928 1.00 76.62 187 TYR A CA 1
ATOM 1504 C C . TYR A 1 187 ? 3.273 -7.508 13.276 1.00 76.62 187 TYR A C 1
ATOM 1506 O O . TYR A 1 187 ? 2.770 -6.493 13.757 1.00 76.62 187 TYR A O 1
ATOM 1514 N N . MET A 1 188 ? 4.279 -8.152 13.878 1.00 71.56 188 MET A N 1
ATOM 1515 C CA . MET A 1 188 ? 4.743 -7.833 15.240 1.00 71.56 188 MET A CA 1
ATOM 1516 C C . MET A 1 188 ? 5.132 -6.359 15.453 1.00 71.56 188 MET A C 1
ATOM 1518 O O . MET A 1 188 ? 4.874 -5.814 16.522 1.00 71.56 188 MET A O 1
ATOM 1522 N N . GLU A 1 189 ? 5.738 -5.701 14.459 1.00 71.56 189 GLU A N 1
ATOM 1523 C CA . GLU A 1 189 ? 6.128 -4.285 14.567 1.00 71.56 189 GLU A CA 1
ATOM 1524 C C . GLU A 1 189 ? 4.911 -3.354 14.656 1.00 71.56 189 GLU A C 1
ATOM 1526 O O . GLU A 1 189 ? 4.862 -2.482 15.522 1.00 71.56 189 GLU A O 1
ATOM 1531 N N . ASP A 1 190 ? 3.890 -3.591 13.829 1.00 78.00 190 ASP A N 1
ATOM 1532 C CA . ASP A 1 190 ? 2.632 -2.838 13.881 1.00 78.00 190 ASP A CA 1
ATOM 1533 C C . ASP A 1 190 ? 1.866 -3.165 15.180 1.00 78.00 190 ASP A C 1
ATOM 1535 O O . ASP A 1 190 ? 1.236 -2.293 15.781 1.00 78.00 190 ASP A O 1
ATOM 1539 N N . GLY A 1 191 ? 1.989 -4.405 15.668 1.00 75.06 191 GLY A N 1
ATOM 1540 C CA . GLY A 1 191 ? 1.471 -4.847 16.962 1.00 75.06 191 GLY A CA 1
ATOM 1541 C C . GLY A 1 191 ? 2.034 -4.077 18.155 1.00 75.06 191 GLY A C 1
ATOM 1542 O O . GLY A 1 191 ? 1.274 -3.685 19.040 1.00 75.06 191 GLY A O 1
ATOM 1543 N N . LYS A 1 192 ? 3.346 -3.803 18.170 1.00 71.94 192 LYS A N 1
ATOM 1544 C CA . LYS A 1 192 ? 3.983 -2.982 19.218 1.00 71.94 192 LYS A CA 1
ATOM 1545 C C . LYS A 1 192 ? 3.406 -1.569 19.243 1.00 71.94 192 LYS A C 1
ATOM 1547 O O . LYS A 1 192 ? 3.020 -1.088 20.303 1.00 71.94 192 LYS A O 1
ATOM 1552 N N . ILE A 1 193 ? 3.277 -0.944 18.073 1.00 78.75 193 ILE A N 1
ATOM 1553 C CA . ILE A 1 193 ? 2.692 0.398 17.939 1.00 78.75 193 ILE A CA 1
ATOM 1554 C C . ILE A 1 193 ? 1.240 0.397 18.438 1.00 78.75 193 ILE A C 1
ATOM 1556 O O . ILE A 1 193 ? 0.809 1.311 19.142 1.00 78.75 193 ILE A O 1
ATOM 1560 N N . LEU A 1 194 ? 0.473 -0.640 18.099 1.00 81.44 194 LEU A N 1
ATOM 1561 C CA . LEU A 1 194 ? -0.905 -0.783 18.557 1.00 81.44 194 LEU A CA 1
ATOM 1562 C C . LEU A 1 194 ? -0.995 -0.920 20.083 1.00 81.44 194 LEU A C 1
ATOM 1564 O O . LEU A 1 194 ? -1.855 -0.290 20.698 1.00 81.44 194 LEU A O 1
ATOM 1568 N N . ALA A 1 195 ? -0.095 -1.693 20.691 1.00 72.38 195 ALA A N 1
ATOM 1569 C CA . ALA A 1 195 ? -0.014 -1.848 22.139 1.00 72.38 195 ALA A CA 1
ATOM 1570 C C . ALA A 1 195 ? 0.344 -0.528 22.835 1.00 72.38 195 ALA A C 1
ATOM 1572 O O . ALA A 1 195 ? -0.300 -0.157 23.814 1.00 72.38 195 ALA A O 1
ATOM 1573 N N . GLU A 1 196 ? 1.309 0.225 22.305 1.00 70.81 196 GLU A N 1
ATOM 1574 C CA . GLU A 1 196 ? 1.678 1.547 22.827 1.00 70.81 196 GLU A CA 1
ATOM 1575 C C . GLU A 1 196 ? 0.502 2.530 22.766 1.00 70.81 196 GLU A C 1
ATOM 1577 O O . GLU A 1 196 ? 0.179 3.180 23.766 1.00 70.81 196 GLU A O 1
ATOM 1582 N N . ASN A 1 197 ? -0.193 2.581 21.626 1.00 83.12 197 ASN A N 1
ATOM 1583 C CA . ASN A 1 197 ? -1.389 3.407 21.459 1.00 83.12 197 ASN A CA 1
ATOM 1584 C C . ASN A 1 197 ? -2.500 2.999 22.437 1.00 83.12 197 ASN A C 1
ATOM 1586 O O . ASN A 1 197 ? -3.174 3.858 23.011 1.00 83.12 197 ASN A O 1
ATOM 1590 N N . PHE A 1 198 ? -2.682 1.696 22.666 1.00 81.19 198 PHE A N 1
ATOM 1591 C CA . PHE A 1 198 ? -3.659 1.190 23.624 1.00 81.19 198 PHE A CA 1
ATOM 1592 C C . PHE A 1 198 ? -3.290 1.540 25.073 1.00 81.19 198 PHE A C 1
ATOM 1594 O O . PHE A 1 198 ? -4.139 2.008 25.830 1.00 81.19 198 PHE A O 1
ATOM 1601 N N . LEU A 1 199 ? -2.020 1.412 25.459 1.00 71.62 199 LEU A N 1
ATOM 1602 C CA . LEU A 1 199 ? -1.547 1.827 26.783 1.00 71.62 199 LEU A CA 1
ATOM 1603 C C . LEU A 1 199 ? -1.738 3.331 27.004 1.00 71.62 199 LEU A C 1
ATOM 1605 O O . LEU A 1 199 ? -2.131 3.757 28.093 1.00 71.62 199 LEU A O 1
ATOM 1609 N N . GLN A 1 200 ? -1.494 4.146 25.976 1.00 73.94 200 GLN A N 1
ATOM 1610 C CA . GLN A 1 200 ? -1.779 5.577 26.029 1.00 73.94 200 GLN A CA 1
ATOM 1611 C C . GLN A 1 200 ? -3.281 5.848 26.190 1.00 73.94 200 GLN A C 1
ATOM 1613 O O . GLN A 1 200 ? -3.658 6.716 26.978 1.00 73.94 200 GLN A O 1
ATOM 1618 N N . HIS A 1 201 ? -4.136 5.087 25.501 1.00 77.06 201 HIS A N 1
ATOM 1619 C CA . HIS A 1 201 ? -5.586 5.172 25.658 1.00 77.06 201 HIS A CA 1
ATOM 1620 C C . HIS A 1 201 ? -6.031 4.850 27.093 1.00 77.06 201 HIS A C 1
ATOM 1622 O O . HIS A 1 201 ? -6.786 5.627 27.679 1.00 77.06 201 HIS A O 1
ATOM 1628 N N . LEU A 1 202 ? -5.500 3.781 27.701 1.00 71.31 202 LEU A N 1
ATOM 1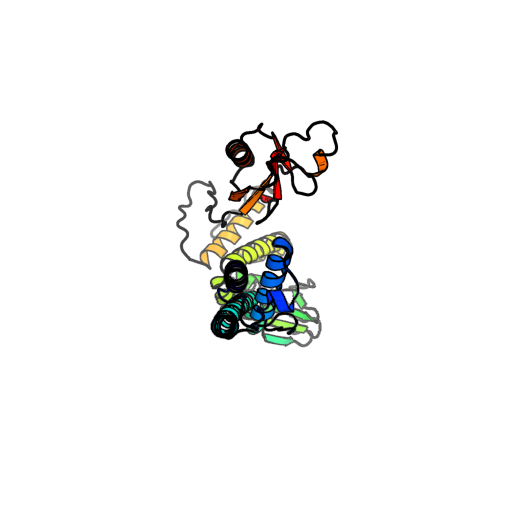629 C CA . LEU A 1 202 ? -5.815 3.405 29.085 1.00 71.31 202 LEU A CA 1
ATOM 1630 C C . LEU A 1 202 ? -5.457 4.501 30.099 1.00 71.31 202 LEU A C 1
ATOM 1632 O O . LEU A 1 202 ? -6.189 4.707 31.066 1.00 71.31 202 LEU A O 1
ATOM 1636 N N . LYS A 1 203 ? -4.367 5.246 29.875 1.00 70.88 203 LYS A N 1
ATOM 1637 C CA . LYS A 1 203 ? -3.973 6.379 30.737 1.00 70.88 203 LYS A CA 1
ATOM 1638 C C . LYS A 1 203 ? -4.963 7.545 30.698 1.00 70.88 203 LYS A C 1
ATOM 1640 O O . LYS A 1 203 ? -5.014 8.314 31.652 1.00 70.88 203 LYS A O 1
ATOM 1645 N N . GLY A 1 204 ? -5.714 7.689 29.607 1.00 71.44 204 GLY A N 1
ATOM 1646 C CA . GLY A 1 204 ? -6.728 8.731 29.439 1.00 71.44 204 GLY A CA 1
ATOM 1647 C C . GLY A 1 204 ? -8.100 8.377 30.021 1.00 71.44 204 GLY A C 1
ATOM 1648 O O . GLY A 1 204 ? -9.006 9.206 29.954 1.00 71.44 204 GLY A O 1
ATOM 1649 N N . LEU A 1 205 ? -8.279 7.165 30.560 1.00 72.56 205 LEU A N 1
ATOM 1650 C CA . LEU A 1 205 ? -9.549 6.726 31.134 1.00 72.56 205 LEU A CA 1
ATOM 1651 C C . LEU A 1 205 ? -9.818 7.353 32.508 1.00 72.56 205 LEU A C 1
ATOM 1653 O O . LEU A 1 205 ? -8.916 7.746 33.247 1.00 72.56 205 LEU A O 1
ATOM 1657 N N . ASN A 1 206 ? -11.098 7.387 32.875 1.00 76.25 206 ASN A N 1
ATOM 1658 C CA . ASN A 1 206 ? -11.539 7.828 34.192 1.00 76.25 206 ASN A CA 1
ATOM 1659 C C . ASN A 1 206 ? -10.994 6.896 35.296 1.00 76.25 206 ASN A C 1
ATOM 1661 O O . ASN A 1 206 ? -11.081 5.674 35.186 1.00 76.25 206 ASN A O 1
ATOM 1665 N N . GLU A 1 207 ? -10.531 7.478 36.407 1.00 72.69 207 GLU A N 1
ATOM 1666 C CA . GLU A 1 207 ? -10.105 6.786 37.641 1.00 72.69 207 GLU A CA 1
ATOM 1667 C C . GLU A 1 207 ? -10.952 5.551 38.039 1.00 72.69 207 GLU A C 1
ATOM 1669 O O . GLU A 1 207 ? -10.364 4.491 38.270 1.00 72.69 207 GLU A O 1
ATOM 1674 N N . PRO A 1 208 ? -12.302 5.615 38.110 1.00 74.12 208 PRO A N 1
ATOM 1675 C CA . PRO A 1 208 ? -13.125 4.457 38.469 1.00 74.12 208 PRO A CA 1
ATOM 1676 C C . PRO A 1 208 ? -13.026 3.302 37.465 1.00 74.12 208 PRO A C 1
ATOM 1678 O O . PRO A 1 208 ? -12.976 2.148 37.883 1.00 74.12 208 PRO A O 1
ATOM 1681 N N . MET A 1 209 ? -12.935 3.600 36.164 1.00 72.75 209 MET A N 1
ATOM 1682 C CA . MET A 1 209 ? -12.784 2.573 35.130 1.00 72.75 209 MET A CA 1
ATOM 1683 C C . MET A 1 209 ? -11.424 1.884 35.243 1.00 72.75 209 MET A C 1
ATOM 1685 O O . MET A 1 209 ? -11.336 0.663 35.160 1.00 72.75 209 MET A O 1
ATOM 1689 N N . ILE A 1 210 ? -10.364 2.658 35.489 1.00 71.38 210 ILE A N 1
ATOM 1690 C CA . ILE A 1 210 ? -9.017 2.106 35.670 1.00 71.38 210 ILE A CA 1
ATOM 1691 C C . ILE A 1 210 ? -8.987 1.156 36.872 1.00 71.38 210 ILE A C 1
ATOM 1693 O O . ILE A 1 210 ? -8.467 0.051 36.751 1.00 71.38 210 ILE A O 1
ATOM 1697 N N . LYS A 1 211 ? -9.572 1.550 38.012 1.00 70.50 211 LYS A N 1
ATOM 1698 C CA . LYS A 1 211 ? -9.623 0.704 39.220 1.00 70.50 211 LYS A CA 1
ATOM 1699 C C . LYS A 1 211 ? -10.326 -0.626 38.960 1.00 70.50 211 LYS A C 1
ATOM 1701 O O . LYS A 1 211 ? -9.837 -1.666 39.397 1.00 70.50 211 LYS A O 1
ATOM 1706 N N . GLU A 1 212 ? -11.437 -0.598 38.232 1.00 73.81 212 GLU A N 1
ATOM 1707 C CA . GL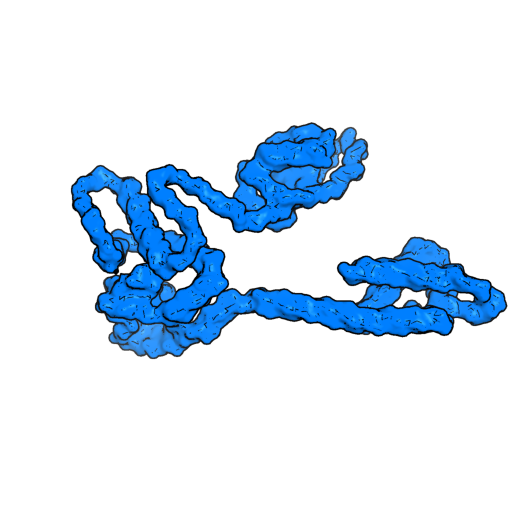U A 1 212 ? -12.173 -1.805 37.869 1.00 73.81 212 GLU A CA 1
ATOM 1708 C C . GLU A 1 212 ? -11.344 -2.743 36.985 1.00 73.81 212 GLU A C 1
ATOM 1710 O O . GLU A 1 212 ? -11.197 -3.917 37.323 1.00 73.81 212 GLU A O 1
ATOM 1715 N N . ILE A 1 213 ? -10.708 -2.217 35.934 1.00 72.06 213 ILE A N 1
ATOM 1716 C CA . ILE A 1 213 ? -9.811 -2.998 35.070 1.00 72.06 213 ILE A CA 1
ATOM 1717 C C . ILE A 1 213 ? -8.672 -3.603 35.900 1.00 72.06 213 ILE A C 1
ATOM 1719 O O . ILE A 1 213 ? -8.430 -4.806 35.831 1.00 72.06 213 ILE A O 1
ATOM 1723 N N . THR A 1 214 ? -7.999 -2.799 36.730 1.00 68.81 214 THR A N 1
ATOM 1724 C CA . THR A 1 214 ? -6.888 -3.267 37.573 1.00 68.81 214 THR A CA 1
ATOM 1725 C C . THR A 1 214 ? -7.329 -4.368 38.541 1.00 68.81 214 THR A C 1
ATOM 1727 O O . THR A 1 214 ? -6.582 -5.322 38.749 1.00 68.81 214 THR A O 1
ATOM 1730 N N . SER A 1 215 ? -8.549 -4.294 39.087 1.00 69.69 215 SER A N 1
ATOM 1731 C CA . SER A 1 215 ? -9.081 -5.334 39.979 1.00 69.69 215 SER A CA 1
ATOM 1732 C C . SER A 1 215 ? -9.261 -6.698 39.294 1.00 69.69 215 SER A C 1
ATOM 1734 O O . SER A 1 215 ? -9.103 -7.738 39.935 1.00 69.69 215 SER A O 1
ATOM 1736 N N . MET A 1 216 ? -9.546 -6.710 37.988 1.00 65.31 216 MET A N 1
ATOM 1737 C CA . MET A 1 216 ? -9.839 -7.929 37.225 1.00 65.31 216 MET A CA 1
ATOM 1738 C C . MET A 1 216 ? -8.594 -8.623 36.668 1.00 65.31 216 MET A C 1
ATOM 1740 O O . MET A 1 216 ? -8.651 -9.803 36.332 1.00 65.31 216 MET A O 1
ATOM 1744 N N . VAL A 1 217 ? -7.460 -7.924 36.608 1.00 62.50 217 VAL A N 1
ATOM 1745 C CA . VAL A 1 217 ? -6.186 -8.434 36.071 1.00 62.50 217 VAL A CA 1
ATOM 1746 C C . VAL A 1 217 ? -5.521 -9.483 36.992 1.00 62.50 217 VAL A C 1
ATOM 1748 O O . VAL A 1 217 ? -4.523 -10.075 36.609 1.00 62.50 217 VAL A O 1
ATOM 1751 N N . HIS A 1 218 ? -6.089 -9.802 38.167 1.00 49.94 218 HIS A N 1
ATOM 1752 C CA . HIS A 1 218 ? -5.502 -10.744 39.139 1.00 49.94 218 HIS A CA 1
ATOM 1753 C C . HIS A 1 218 ? -4.029 -10.420 39.438 1.00 49.94 218 HIS A C 1
ATOM 1755 O O . HIS A 1 218 ? -3.111 -11.168 39.109 1.00 49.94 218 HIS A O 1
ATOM 1761 N N . LEU A 1 219 ? -3.804 -9.299 40.122 1.00 38.19 219 LEU A N 1
ATOM 1762 C CA . LEU A 1 219 ? -2.517 -9.039 40.756 1.00 38.19 219 LEU A CA 1
ATOM 1763 C C . LEU A 1 219 ? -2.507 -9.529 42.212 1.00 38.19 219 LEU A C 1
ATOM 1765 O O . LEU A 1 219 ? -3.456 -9.255 42.953 1.00 38.19 219 LEU A O 1
ATOM 1769 N N . PRO A 1 220 ? -1.436 -10.208 42.659 1.00 30.34 220 PRO A N 1
ATOM 1770 C CA . PRO A 1 220 ? -1.182 -10.423 44.074 1.00 30.34 220 PRO A CA 1
ATOM 1771 C C . PRO A 1 220 ? -0.840 -9.078 44.738 1.00 30.34 220 PRO A C 1
ATOM 1773 O O . PRO A 1 220 ? 0.043 -8.371 44.273 1.00 30.34 220 PRO A O 1
ATOM 1776 N N . PHE A 1 221 ? -1.560 -8.755 45.818 1.00 35.09 221 PHE A N 1
ATOM 1777 C CA . PHE A 1 221 ? -1.238 -7.775 46.868 1.00 35.09 221 PHE A CA 1
ATOM 1778 C C . PHE A 1 221 ? -0.512 -6.478 46.453 1.00 35.09 221 PHE A C 1
ATOM 1780 O O . PHE A 1 221 ? 0.712 -6.441 46.360 1.00 35.09 221 PHE A O 1
ATOM 1787 N N . ILE A 1 222 ? -1.248 -5.362 46.412 1.00 34.38 222 ILE A N 1
ATOM 1788 C CA . ILE A 1 222 ? -0.684 -4.060 46.794 1.00 34.38 222 ILE A CA 1
ATOM 1789 C C . ILE A 1 222 ? -1.511 -3.531 47.965 1.00 34.38 222 ILE A C 1
ATOM 1791 O O . ILE A 1 222 ? -2.698 -3.250 47.833 1.00 34.38 222 ILE A O 1
ATOM 1795 N N . ASP A 1 223 ? -0.849 -3.490 49.117 1.00 26.97 223 ASP A N 1
ATOM 1796 C CA . ASP A 1 223 ? -1.305 -2.931 50.384 1.00 26.97 223 ASP A CA 1
ATOM 1797 C C . ASP A 1 223 ? -1.636 -1.437 50.198 1.00 26.97 223 ASP A C 1
ATOM 1799 O O . ASP A 1 223 ? -0.834 -0.680 49.648 1.00 26.97 223 ASP A O 1
ATOM 1803 N N . GLU A 1 224 ? -2.822 -1.007 50.632 1.00 31.91 224 GLU A N 1
ATOM 1804 C CA . GLU A 1 224 ? -3.400 0.331 50.394 1.00 31.91 224 GLU A CA 1
ATOM 1805 C C . GLU A 1 224 ? -2.731 1.475 51.188 1.00 31.91 224 GLU A C 1
ATOM 1807 O O . GLU A 1 224 ? -3.276 2.572 51.277 1.00 31.91 224 GLU A O 1
ATOM 1812 N N . ASN A 1 225 ? -1.533 1.283 51.740 1.00 34.34 225 ASN A N 1
ATOM 1813 C CA . ASN A 1 225 ? -0.893 2.277 52.603 1.00 34.34 225 ASN A CA 1
ATOM 1814 C C . ASN A 1 225 ? 0.405 2.830 52.003 1.00 34.34 225 ASN A C 1
ATOM 1816 O O . ASN A 1 225 ? 1.503 2.450 52.403 1.00 34.34 225 ASN A O 1
ATOM 1820 N N . SER A 1 226 ? 0.291 3.778 51.071 1.00 31.11 226 SER A N 1
ATOM 1821 C CA . SER A 1 226 ? 1.275 4.867 50.948 1.00 31.11 226 SER A CA 1
ATOM 1822 C C . SER A 1 226 ? 0.701 6.049 50.163 1.00 31.11 226 SER A C 1
ATOM 1824 O O . SER A 1 226 ? 0.367 5.943 48.984 1.00 31.11 226 SER A O 1
ATOM 1826 N N . ASP A 1 227 ? 0.600 7.185 50.852 1.00 34.91 227 ASP A N 1
ATOM 1827 C CA . ASP A 1 227 ? 0.364 8.510 50.286 1.00 34.91 227 ASP A CA 1
ATOM 1828 C C . ASP A 1 227 ? 1.549 8.899 49.386 1.00 34.91 227 ASP A C 1
ATOM 1830 O O . ASP A 1 227 ? 2.536 9.434 49.872 1.00 34.91 227 ASP A O 1
ATOM 1834 N N . ASP A 1 228 ? 1.485 8.601 48.087 1.00 33.66 228 ASP A N 1
ATOM 1835 C CA . ASP A 1 228 ? 2.434 9.101 47.077 1.00 33.66 228 ASP A CA 1
ATOM 1836 C C . ASP A 1 228 ? 1.746 9.100 45.691 1.00 33.66 228 ASP A C 1
ATOM 1838 O O . ASP A 1 228 ? 1.853 8.144 44.918 1.00 33.66 228 ASP A O 1
ATOM 1842 N N . GLN A 1 229 ? 1.023 10.178 45.356 1.00 36.50 229 GLN A N 1
ATOM 1843 C CA . GLN A 1 229 ? 0.240 10.295 44.109 1.00 36.50 229 GLN A CA 1
ATOM 1844 C C . GLN A 1 229 ? 1.083 10.280 42.810 1.00 36.50 229 GLN A C 1
ATOM 1846 O O . GLN A 1 229 ? 0.529 10.041 41.739 1.00 36.50 229 GLN A O 1
ATOM 1851 N N . GLU A 1 230 ? 2.410 10.454 42.868 1.00 37.53 230 GLU A N 1
ATOM 1852 C CA . GLU A 1 230 ? 3.292 10.414 41.682 1.00 37.53 230 GLU A CA 1
ATOM 1853 C C . GLU A 1 230 ? 3.898 9.027 41.380 1.00 37.53 230 GLU A C 1
ATOM 1855 O O . GLU A 1 230 ? 4.254 8.747 40.234 1.00 37.53 230 GLU A O 1
ATOM 1860 N N . LYS A 1 231 ? 3.977 8.103 42.351 1.00 35.62 231 LYS A N 1
ATOM 1861 C CA . LYS A 1 231 ? 4.501 6.737 42.106 1.00 35.62 231 LYS A CA 1
ATOM 1862 C C . LYS A 1 231 ? 3.449 5.776 41.556 1.00 35.62 231 LYS A C 1
ATOM 1864 O O . LYS A 1 231 ? 3.795 4.799 40.892 1.00 35.62 231 LYS A O 1
ATOM 1869 N N . THR A 1 232 ? 2.168 6.060 41.783 1.00 38.28 232 THR A N 1
ATOM 1870 C CA . THR A 1 232 ? 1.053 5.185 41.391 1.00 38.28 232 THR A CA 1
ATOM 1871 C C . THR A 1 232 ? 0.822 5.146 39.874 1.00 38.28 232 THR A C 1
ATOM 1873 O O . THR A 1 232 ? 0.227 4.202 39.362 1.00 38.28 232 THR A O 1
ATOM 1876 N N . GLN A 1 233 ? 1.279 6.154 39.125 1.00 38.22 233 GLN A N 1
ATOM 1877 C CA . GLN A 1 233 ? 1.079 6.235 37.670 1.00 38.22 233 GLN A CA 1
ATOM 1878 C C . GLN A 1 233 ? 2.118 5.413 36.886 1.00 38.22 233 GLN A C 1
ATOM 1880 O O . GLN A 1 233 ? 1.784 4.768 35.885 1.00 38.22 233 GLN A O 1
ATOM 1885 N N . ASN A 1 234 ? 3.358 5.358 37.385 1.00 38.19 234 ASN A N 1
ATOM 1886 C CA . ASN A 1 234 ? 4.410 4.508 36.824 1.00 38.19 234 ASN A CA 1
ATOM 1887 C C . ASN A 1 234 ? 4.174 3.025 37.141 1.00 38.19 234 ASN A C 1
ATOM 1889 O O . ASN A 1 234 ? 4.321 2.199 36.243 1.00 38.19 234 ASN A O 1
ATOM 1893 N N . SER A 1 235 ? 3.707 2.687 38.349 1.00 39.38 235 SER A N 1
ATOM 1894 C CA . SER A 1 235 ? 3.376 1.298 38.702 1.00 39.38 235 SER A CA 1
ATOM 1895 C C . SER A 1 235 ? 2.190 0.752 37.896 1.00 39.38 235 SER A C 1
ATOM 1897 O O . SER A 1 235 ? 2.271 -0.357 37.376 1.00 39.38 235 SER A O 1
ATOM 1899 N N . LYS A 1 236 ? 1.130 1.549 37.680 1.00 44.34 236 LYS A N 1
ATOM 1900 C CA . LYS A 1 236 ? -0.011 1.177 36.816 1.00 44.34 236 LYS A CA 1
ATOM 1901 C C . LYS A 1 236 ? 0.420 0.865 35.377 1.00 44.34 236 LYS A C 1
ATOM 1903 O O . LYS A 1 236 ? -0.066 -0.095 34.794 1.00 44.34 236 LYS A O 1
ATOM 1908 N N . THR A 1 237 ? 1.344 1.645 34.810 1.00 42.41 237 THR A N 1
ATOM 1909 C CA . THR A 1 237 ? 1.839 1.434 33.434 1.00 42.41 237 THR A CA 1
ATOM 1910 C C . THR A 1 237 ? 2.655 0.140 33.313 1.00 42.41 237 THR A C 1
ATOM 1912 O O . THR A 1 237 ? 2.544 -0.563 32.313 1.00 42.41 237 THR A O 1
ATOM 1915 N N . GLN A 1 238 ? 3.430 -0.186 34.349 1.00 46.75 238 GLN A N 1
ATOM 1916 C CA . GLN A 1 238 ? 4.268 -1.386 34.430 1.00 46.75 238 GLN A CA 1
ATOM 1917 C C . GLN A 1 238 ? 3.429 -2.672 34.569 1.00 46.75 238 GLN A C 1
ATOM 1919 O O . GLN A 1 238 ? 3.728 -3.695 33.964 1.00 46.75 238 GLN A O 1
ATOM 1924 N N . ILE A 1 239 ? 2.306 -2.585 35.284 1.00 48.16 239 ILE A N 1
ATOM 1925 C CA . ILE A 1 239 ? 1.332 -3.673 35.448 1.00 48.16 239 ILE A CA 1
ATOM 1926 C C . ILE A 1 239 ? 0.667 -4.054 34.115 1.00 48.16 239 ILE A C 1
ATOM 1928 O O . ILE A 1 239 ? 0.541 -5.235 33.788 1.00 48.16 239 ILE A O 1
ATOM 1932 N N . PHE A 1 240 ? 0.242 -3.059 33.327 1.00 46.88 240 PHE A N 1
ATOM 1933 C CA . PHE A 1 240 ? -0.374 -3.314 32.022 1.00 46.88 240 PHE A CA 1
ATOM 1934 C C . PHE A 1 240 ? 0.639 -3.847 30.996 1.00 46.88 240 PHE A C 1
ATOM 1936 O O . PHE A 1 240 ? 0.252 -4.643 30.141 1.00 46.88 240 PHE A O 1
ATOM 1943 N N . SER A 1 241 ? 1.925 -3.472 31.095 1.00 45.72 241 SER A N 1
ATOM 1944 C CA . SER A 1 241 ? 2.969 -4.042 30.232 1.00 45.72 241 SER A CA 1
ATOM 1945 C C . SER A 1 241 ? 3.289 -5.498 30.577 1.00 45.72 241 SER A C 1
ATOM 1947 O O . SER A 1 241 ? 3.383 -6.312 29.667 1.00 45.72 241 SER A O 1
ATOM 1949 N N . GLU A 1 242 ? 3.372 -5.864 31.863 1.00 48.22 242 GLU A N 1
ATOM 1950 C CA . GLU A 1 242 ? 3.628 -7.254 32.291 1.00 48.22 242 GLU A CA 1
ATOM 1951 C C . GLU A 1 242 ? 2.499 -8.221 31.883 1.00 48.22 242 GLU A C 1
ATOM 1953 O O . GLU A 1 242 ? 2.755 -9.350 31.457 1.00 48.22 242 GLU A O 1
ATOM 1958 N N . SER A 1 243 ? 1.241 -7.772 31.954 1.00 48.69 243 SER A N 1
ATOM 1959 C CA . SER A 1 243 ? 0.084 -8.555 31.498 1.00 48.69 243 SER A CA 1
ATOM 1960 C C . SER A 1 243 ? 0.100 -8.774 29.977 1.00 48.69 243 SER A C 1
ATOM 1962 O O . SER A 1 243 ? -0.163 -9.887 29.516 1.00 48.69 243 SER A O 1
ATOM 1964 N N . TYR A 1 244 ? 0.496 -7.762 29.197 1.00 50.66 244 TYR A N 1
ATOM 1965 C CA . TYR A 1 244 ? 0.656 -7.872 27.743 1.00 50.66 244 TYR A CA 1
ATOM 1966 C C . TYR A 1 244 ? 1.836 -8.778 27.345 1.00 50.66 244 TYR A C 1
ATOM 1968 O O . TYR A 1 244 ? 1.681 -9.637 26.474 1.00 50.66 244 TYR A O 1
ATOM 1976 N N . ASP A 1 245 ? 2.982 -8.653 28.024 1.00 48.75 245 ASP A N 1
ATOM 1977 C CA . ASP A 1 245 ? 4.179 -9.478 27.790 1.00 48.75 245 ASP A CA 1
ATOM 1978 C C . ASP A 1 245 ? 3.902 -10.975 28.016 1.00 48.75 245 ASP A C 1
ATOM 1980 O O . ASP A 1 245 ? 4.441 -11.831 27.313 1.00 48.75 245 ASP A O 1
ATOM 1984 N N . SER A 1 246 ? 3.000 -11.309 28.946 1.00 46.81 246 SER A N 1
ATOM 1985 C CA . SER A 1 246 ? 2.562 -12.692 29.179 1.00 46.81 246 SER A CA 1
ATOM 1986 C C . SER A 1 246 ? 1.680 -13.272 28.057 1.00 46.81 246 SER A C 1
ATOM 1988 O O . SER A 1 246 ? 1.587 -14.493 27.912 1.00 46.81 246 SER A O 1
ATOM 1990 N N . LEU A 1 247 ? 1.046 -12.415 27.247 1.00 45.47 247 LEU A N 1
ATOM 1991 C CA . LEU A 1 247 ? 0.091 -12.794 26.199 1.00 45.47 247 LEU A CA 1
ATOM 1992 C C . LEU A 1 247 ? 0.745 -13.015 24.827 1.00 45.47 247 LEU A C 1
ATOM 1994 O O . LEU A 1 247 ? 0.209 -13.749 23.993 1.00 45.47 247 LEU A O 1
ATOM 1998 N N . PHE A 1 248 ? 1.918 -12.417 24.613 1.00 46.34 248 PHE A N 1
ATOM 1999 C CA . PHE A 1 248 ? 2.746 -12.578 23.418 1.00 46.34 248 PHE A CA 1
ATOM 2000 C C . PHE A 1 248 ? 4.124 -13.147 23.793 1.00 46.34 248 PHE A C 1
ATOM 2002 O O . PHE A 1 248 ? 5.135 -12.452 23.676 1.00 46.34 248 PHE A O 1
ATOM 2009 N N . PRO A 1 249 ? 4.202 -14.417 24.237 1.00 38.34 249 PRO A N 1
ATOM 2010 C CA . PRO A 1 249 ? 5.470 -15.022 24.601 1.00 38.34 249 PRO A CA 1
ATOM 2011 C C . PRO A 1 249 ? 6.232 -15.395 23.324 1.00 38.34 249 PRO A C 1
ATOM 2013 O O . PRO A 1 249 ? 6.081 -16.497 22.799 1.00 38.34 249 PRO A O 1
ATOM 2016 N N . TYR A 1 250 ? 7.064 -14.491 22.805 1.00 37.34 250 TYR A N 1
ATOM 2017 C CA . TYR A 1 250 ? 8.157 -14.909 21.929 1.00 37.34 250 TYR A CA 1
ATOM 2018 C C . TYR A 1 250 ? 9.457 -14.148 22.206 1.00 37.34 250 TYR A C 1
ATOM 2020 O O . TYR A 1 250 ? 9.585 -12.955 21.943 1.00 37.34 250 TYR A O 1
ATOM 2028 N N . GLU A 1 251 ? 10.394 -14.912 22.773 1.00 33.31 251 GLU A N 1
ATOM 2029 C CA . GLU A 1 251 ? 11.850 -14.762 22.839 1.00 33.31 251 GLU A CA 1
ATOM 2030 C C . GLU A 1 251 ? 12.440 -13.379 22.526 1.00 33.31 251 GLU A C 1
ATOM 2032 O O . GLU A 1 251 ? 13.012 -13.134 21.464 1.00 33.31 251 GLU A O 1
ATOM 2037 N N . ILE A 1 252 ? 12.470 -12.515 23.534 1.00 33.66 252 ILE A N 1
ATOM 2038 C CA . ILE A 1 252 ? 13.598 -11.601 23.700 1.00 33.66 252 ILE A CA 1
ATOM 2039 C C . ILE A 1 252 ? 14.192 -11.948 25.057 1.00 33.66 252 ILE A C 1
ATOM 2041 O O . ILE A 1 252 ? 13.572 -11.723 26.091 1.00 33.66 252 ILE A O 1
ATOM 2045 N N . GLY A 1 253 ? 15.368 -12.576 25.063 1.00 30.78 253 GLY A N 1
ATOM 2046 C CA . GLY A 1 253 ? 16.076 -12.887 26.300 1.00 30.78 253 GLY A CA 1
ATOM 2047 C C . GLY A 1 253 ? 16.326 -11.610 27.100 1.00 30.78 253 GLY A C 1
ATOM 2048 O O . GLY A 1 253 ? 17.150 -10.787 26.705 1.00 30.78 253 GLY A O 1
ATOM 2049 N N . ILE A 1 254 ? 15.620 -11.440 28.219 1.00 32.97 254 ILE A N 1
ATOM 2050 C CA . ILE A 1 254 ? 15.818 -10.326 29.149 1.00 32.97 254 ILE A CA 1
ATOM 2051 C C . ILE A 1 254 ? 15.772 -10.871 30.579 1.00 32.97 254 ILE A C 1
ATOM 2053 O O . ILE A 1 254 ? 14.851 -11.577 30.974 1.00 32.97 254 ILE A O 1
ATOM 2057 N N . ASN A 1 255 ? 16.816 -10.548 31.343 1.00 25.64 255 ASN A N 1
ATOM 2058 C CA . ASN A 1 255 ? 16.994 -10.900 32.748 1.00 25.64 255 ASN A CA 1
ATOM 2059 C C . ASN A 1 255 ? 16.587 -9.670 33.602 1.00 25.64 255 ASN A C 1
ATOM 2061 O O . ASN A 1 255 ? 17.147 -8.596 33.354 1.00 25.64 255 ASN A O 1
ATOM 2065 N N . PRO A 1 256 ? 15.650 -9.744 34.571 1.00 36.91 256 PRO A N 1
ATOM 2066 C CA . PRO A 1 256 ? 14.844 -8.573 34.961 1.00 36.91 256 PRO A CA 1
ATOM 2067 C C . PRO A 1 256 ? 15.384 -7.719 36.124 1.00 36.91 256 PRO A C 1
ATOM 2069 O O . PRO A 1 256 ? 14.630 -6.952 36.709 1.00 36.91 256 PRO A O 1
ATOM 2072 N N . ILE A 1 257 ? 16.657 -7.829 36.519 1.00 33.84 257 ILE A N 1
ATOM 2073 C CA . ILE A 1 257 ? 17.057 -7.340 37.858 1.00 33.84 257 ILE A CA 1
ATOM 2074 C C . ILE A 1 257 ? 17.595 -5.892 37.886 1.00 33.84 257 ILE A C 1
ATOM 2076 O O . ILE A 1 257 ? 17.542 -5.264 38.935 1.00 33.84 257 ILE A O 1
ATOM 2080 N N . ASN A 1 258 ? 18.037 -5.289 36.772 1.00 28.70 258 ASN A N 1
ATOM 2081 C CA . ASN A 1 258 ? 18.852 -4.056 36.859 1.00 28.70 258 ASN A CA 1
ATOM 2082 C C . ASN A 1 258 ? 18.367 -2.812 36.093 1.00 28.70 258 ASN A C 1
ATOM 2084 O O . ASN A 1 258 ? 19.188 -1.936 35.843 1.00 28.70 258 ASN A O 1
ATOM 2088 N N . GLY A 1 259 ? 17.082 -2.678 35.739 1.00 36.19 259 GLY A N 1
ATOM 2089 C CA . GLY A 1 259 ? 16.477 -1.362 35.433 1.00 36.19 259 GLY A CA 1
ATOM 2090 C C . GLY A 1 259 ? 17.175 -0.470 34.386 1.00 36.19 259 GLY A C 1
ATOM 2091 O O . GLY A 1 259 ? 16.960 0.739 34.374 1.00 36.19 259 GLY A O 1
ATOM 2092 N N . VAL A 1 260 ? 18.003 -1.030 33.501 1.00 25.83 260 VAL A N 1
ATOM 2093 C CA . VAL A 1 260 ? 18.653 -0.301 32.409 1.00 25.83 260 VAL A CA 1
ATOM 2094 C C . VAL A 1 260 ? 18.148 -0.873 31.097 1.00 25.83 260 VAL A C 1
ATOM 2096 O O . VAL A 1 260 ? 18.548 -1.954 30.666 1.00 25.83 260 VAL A O 1
ATOM 2099 N N . TRP A 1 261 ? 17.285 -0.101 30.444 1.00 35.75 261 TRP A N 1
ATOM 2100 C CA . TRP A 1 261 ? 16.914 -0.300 29.053 1.00 35.75 261 TRP A CA 1
ATOM 2101 C C . TRP A 1 261 ? 18.156 -0.121 28.182 1.00 35.75 261 TRP A C 1
ATOM 2103 O O . TRP A 1 261 ? 18.600 0.998 27.925 1.00 35.75 261 TRP A O 1
ATOM 2113 N N . LYS A 1 262 ? 18.717 -1.214 27.669 1.00 27.06 262 LYS A N 1
ATOM 2114 C CA . LYS A 1 262 ? 19.441 -1.129 26.402 1.00 27.06 262 LYS A CA 1
ATOM 2115 C C . LYS A 1 262 ? 18.431 -1.418 25.305 1.00 27.06 262 LYS A C 1
ATOM 2117 O O . LYS A 1 262 ? 18.079 -2.574 25.100 1.00 27.06 262 LYS A O 1
ATOM 2122 N N . LYS A 1 263 ? 17.967 -0.363 24.616 1.00 30.73 263 LYS A N 1
ATOM 2123 C CA . LYS A 1 263 ? 17.246 -0.491 23.337 1.00 30.73 263 LYS A CA 1
ATOM 2124 C C . LYS A 1 263 ? 17.980 -1.548 22.494 1.00 30.73 263 LYS A C 1
ATOM 2126 O O . LYS A 1 263 ? 19.185 -1.370 22.271 1.00 30.73 263 LYS A O 1
ATOM 2131 N N . PRO A 1 264 ? 17.326 -2.614 22.002 1.00 28.48 264 PRO A N 1
ATOM 2132 C CA . PRO A 1 264 ? 17.918 -3.386 20.930 1.00 28.48 264 PRO A CA 1
ATOM 2133 C C . PRO A 1 264 ? 17.971 -2.457 19.713 1.00 28.48 264 PRO A C 1
ATOM 2135 O O . PRO A 1 264 ? 16.950 -2.116 19.121 1.00 28.48 264 PRO A O 1
ATOM 2138 N N . LYS A 1 265 ? 19.173 -1.974 19.376 1.00 35.59 265 LYS A N 1
ATOM 2139 C CA . LYS A 1 265 ? 19.434 -1.259 18.123 1.00 35.59 265 LYS A CA 1
ATOM 2140 C C . LYS A 1 265 ? 19.328 -2.254 16.975 1.00 35.59 265 LYS A C 1
ATOM 2142 O O . LYS A 1 265 ? 20.336 -2.766 16.500 1.00 35.59 265 LYS A O 1
ATOM 2147 N N . VAL A 1 266 ? 18.109 -2.512 16.531 1.00 39.06 266 VAL A N 1
ATOM 2148 C CA . VAL A 1 266 ? 17.858 -2.959 15.161 1.00 39.06 266 VAL A CA 1
ATOM 2149 C C . VAL A 1 266 ? 16.714 -2.120 14.592 1.00 39.06 266 VAL A C 1
ATOM 2151 O O . VAL A 1 266 ? 15.717 -2.629 14.102 1.00 39.06 266 VAL A O 1
ATOM 2154 N N . SER A 1 267 ? 16.860 -0.793 14.653 1.00 48.16 267 SER A N 1
ATOM 2155 C CA . SER A 1 267 ? 16.318 0.038 13.581 1.00 48.16 267 SER A CA 1
ATOM 2156 C C . SER A 1 267 ? 17.205 -0.208 12.365 1.00 48.16 267 SER A C 1
ATOM 2158 O O . SER A 1 267 ? 18.430 -0.088 12.478 1.00 48.16 267 SER A O 1
ATOM 2160 N N . LEU A 1 268 ? 16.624 -0.555 11.214 1.00 47.88 268 LEU A N 1
ATOM 2161 C CA . LEU A 1 268 ? 17.364 -0.503 9.952 1.00 47.88 268 LEU A CA 1
ATOM 2162 C C . LEU A 1 268 ? 18.055 0.871 9.875 1.00 47.88 268 LEU A C 1
ATOM 2164 O O . LEU A 1 268 ? 17.410 1.879 10.176 1.00 47.88 268 LEU A O 1
ATOM 2168 N N . PRO A 1 269 ? 19.367 0.931 9.594 1.00 59.22 269 PRO A N 1
ATOM 2169 C CA . PRO A 1 269 ? 20.095 2.185 9.692 1.00 59.22 269 PRO A CA 1
ATOM 2170 C C . PRO A 1 269 ? 19.533 3.162 8.655 1.00 59.22 269 PRO A C 1
ATOM 2172 O O . PRO A 1 269 ? 19.606 2.888 7.456 1.00 59.22 269 PRO A O 1
ATOM 2175 N N . LYS A 1 270 ? 18.957 4.278 9.128 1.00 78.00 270 LYS A N 1
ATOM 2176 C CA . LYS A 1 270 ? 18.454 5.362 8.272 1.00 78.00 270 LYS A CA 1
ATOM 2177 C C . LYS A 1 270 ? 19.604 5.813 7.370 1.00 78.00 270 LYS A C 1
ATOM 2179 O O . LYS A 1 270 ? 20.717 6.019 7.846 1.00 78.00 270 LYS A O 1
ATOM 2184 N N . ARG A 1 271 ? 19.389 5.915 6.070 1.00 80.56 271 ARG A N 1
ATOM 2185 C CA . ARG A 1 271 ? 20.338 6.441 5.092 1.00 80.56 271 ARG A CA 1
ATOM 2186 C C . ARG A 1 271 ? 20.064 7.925 4.935 1.00 80.56 271 ARG A C 1
ATOM 2188 O O . ARG A 1 271 ? 18.930 8.315 4.722 1.00 80.56 271 ARG A O 1
ATOM 2195 N N . VAL A 1 272 ? 21.092 8.754 5.024 1.00 86.31 272 VAL A N 1
ATOM 2196 C CA . VAL A 1 272 ? 20.959 10.205 4.847 1.00 86.31 272 VAL A CA 1
ATOM 2197 C C . VAL A 1 272 ? 22.034 10.718 3.912 1.00 86.31 272 VAL A C 1
ATOM 2199 O O . VAL A 1 272 ? 23.135 10.160 3.831 1.00 86.31 272 VAL A O 1
ATOM 2202 N N . THR A 1 273 ? 21.724 11.790 3.193 1.00 86.69 273 THR A N 1
ATOM 2203 C CA . THR A 1 273 ? 22.691 12.450 2.317 1.00 86.69 273 THR A CA 1
ATOM 2204 C C . THR A 1 273 ? 23.257 13.666 3.028 1.00 86.69 273 THR A C 1
ATOM 2206 O O . THR A 1 273 ? 22.548 14.642 3.255 1.00 86.69 273 THR A O 1
ATOM 2209 N N . ILE A 1 274 ? 24.547 13.628 3.361 1.00 87.44 274 ILE A N 1
ATOM 2210 C CA . ILE A 1 274 ? 25.224 14.768 3.983 1.00 87.44 274 ILE A CA 1
ATOM 2211 C C . ILE A 1 274 ? 25.872 15.672 2.935 1.00 87.44 274 ILE A C 1
ATOM 2213 O O . ILE A 1 274 ? 26.492 15.199 1.977 1.00 87.44 274 ILE A O 1
ATOM 2217 N N . HIS A 1 275 ? 25.767 16.977 3.153 1.00 82.88 275 HIS A N 1
ATOM 2218 C CA . HIS A 1 275 ? 26.399 18.037 2.375 1.00 82.88 275 HIS A CA 1
ATOM 2219 C C . HIS A 1 275 ? 27.258 18.911 3.293 1.00 82.88 275 HIS A C 1
ATOM 2221 O O . HIS A 1 275 ? 26.944 19.097 4.463 1.00 82.88 275 HIS A O 1
ATOM 2227 N N . ASN A 1 276 ? 28.336 19.472 2.750 1.00 75.00 276 ASN A N 1
ATOM 2228 C CA . ASN A 1 276 ? 29.306 20.273 3.506 1.00 75.00 276 ASN A CA 1
ATOM 2229 C C . ASN A 1 276 ? 29.034 21.792 3.457 1.00 75.00 276 ASN A C 1
ATOM 2231 O O . ASN A 1 276 ? 29.901 22.596 3.778 1.00 75.00 276 ASN A O 1
ATOM 2235 N N . TYR A 1 277 ? 27.888 22.197 2.907 1.00 70.88 277 TYR A N 1
ATOM 2236 C CA . TYR A 1 277 ? 27.469 23.595 2.826 1.00 70.88 277 TYR A CA 1
ATOM 2237 C C . TYR A 1 277 ? 25.974 23.678 2.530 1.00 70.88 277 TYR A C 1
ATOM 2239 O O . TYR A 1 277 ? 25.475 22.984 1.642 1.00 70.88 277 TYR A O 1
ATOM 2247 N N . HIS A 1 278 ? 25.270 24.565 3.229 1.00 72.56 278 HIS A N 1
ATOM 2248 C CA . HIS A 1 278 ? 23.858 24.828 2.979 1.00 72.56 278 HIS A CA 1
ATOM 2249 C C . HIS A 1 278 ? 23.673 25.782 1.773 1.00 72.56 278 HIS A C 1
ATOM 2251 O O . HIS A 1 278 ? 24.323 26.832 1.725 1.00 72.56 278 HIS A O 1
ATOM 2257 N N . PRO A 1 279 ? 22.774 25.493 0.807 1.00 65.75 279 PRO A N 1
ATOM 2258 C CA . PRO A 1 279 ? 22.597 26.293 -0.411 1.00 65.75 279 PRO A CA 1
ATOM 2259 C C . PRO A 1 279 ? 22.244 27.764 -0.158 1.00 65.75 279 PRO A C 1
ATOM 2261 O O . PRO A 1 279 ? 22.670 28.640 -0.908 1.00 65.75 279 PRO A O 1
ATOM 2264 N N . LYS A 1 280 ? 21.500 28.052 0.919 1.00 63.81 280 LYS A N 1
ATOM 2265 C CA . LYS A 1 280 ? 21.093 29.426 1.274 1.00 63.81 280 LYS A CA 1
ATOM 2266 C C . LYS A 1 280 ? 22.248 30.306 1.782 1.00 63.81 280 LYS A C 1
ATOM 2268 O O . LYS A 1 280 ? 22.108 31.523 1.788 1.00 63.81 280 LYS A O 1
ATOM 2273 N N . LEU A 1 281 ? 23.397 29.728 2.155 1.00 57.72 281 LEU A N 1
ATOM 2274 C CA . LEU A 1 281 ? 24.583 30.471 2.618 1.00 57.72 281 LEU A CA 1
ATOM 2275 C C . LEU A 1 281 ? 25.494 30.948 1.464 1.00 57.72 281 LEU A C 1
ATOM 2277 O O . LEU A 1 281 ? 26.525 31.568 1.702 1.00 57.72 281 LEU A O 1
ATOM 2281 N N . ILE A 1 282 ? 25.128 30.679 0.204 1.00 53.38 282 ILE A N 1
ATOM 2282 C CA . ILE A 1 282 ? 25.955 30.956 -0.989 1.00 53.38 282 ILE A CA 1
ATOM 2283 C C . ILE A 1 282 ? 25.839 32.423 -1.473 1.00 53.38 282 ILE A C 1
ATOM 2285 O O . ILE A 1 282 ? 26.519 32.826 -2.413 1.00 53.38 282 ILE A O 1
ATOM 2289 N N . HIS A 1 283 ? 25.028 33.266 -0.827 1.00 48.28 283 HIS A N 1
ATOM 2290 C CA . HIS A 1 283 ? 24.794 34.645 -1.281 1.00 48.28 283 HIS A CA 1
ATOM 2291 C C . HIS A 1 283 ? 25.928 35.654 -1.000 1.00 48.28 283 HIS A C 1
ATOM 2293 O O . HIS A 1 283 ? 25.800 36.806 -1.409 1.00 48.28 283 HIS A O 1
ATOM 2299 N N . GLU A 1 284 ? 27.053 35.262 -0.389 1.00 43.22 284 GLU A N 1
ATOM 2300 C CA . GLU A 1 284 ? 28.206 36.164 -0.237 1.00 43.22 284 GLU A CA 1
ATOM 2301 C C . GLU A 1 284 ? 29.184 36.094 -1.435 1.00 43.22 284 GLU A C 1
ATOM 2303 O O . GLU A 1 284 ? 29.782 35.042 -1.705 1.00 43.22 284 GLU A O 1
ATOM 2308 N N . PRO A 1 285 ? 29.406 37.214 -2.157 1.00 40.09 285 PRO A N 1
ATOM 2309 C CA . PRO A 1 285 ? 30.302 37.267 -3.305 1.00 40.09 285 PRO A CA 1
ATOM 2310 C C . PRO A 1 285 ? 31.759 37.271 -2.825 1.00 40.09 285 PRO A C 1
ATOM 2312 O O . PRO A 1 285 ? 32.343 38.312 -2.546 1.00 40.09 285 PRO A O 1
ATOM 2315 N N . GLY A 1 286 ? 32.358 36.085 -2.712 1.00 46.19 286 GLY A N 1
ATOM 2316 C CA . GLY A 1 286 ? 33.773 35.967 -2.338 1.00 46.19 286 GLY A CA 1
ATOM 2317 C C . GLY A 1 286 ? 34.329 34.550 -2.203 1.00 46.19 286 GLY A C 1
ATOM 2318 O O . GLY A 1 286 ? 35.544 34.377 -2.195 1.00 46.19 286 GLY A O 1
ATOM 2319 N N . ARG A 1 287 ? 33.485 33.511 -2.148 1.00 45.53 287 ARG A N 1
ATOM 2320 C CA . ARG A 1 287 ? 33.936 32.110 -2.014 1.00 45.53 287 ARG A CA 1
ATOM 2321 C C . ARG A 1 287 ? 33.519 31.228 -3.194 1.00 45.53 287 ARG A C 1
ATOM 2323 O O . ARG A 1 287 ? 32.956 30.156 -3.022 1.00 45.53 287 ARG A O 1
ATOM 2330 N N . LEU A 1 288 ? 33.839 31.651 -4.415 1.00 43.31 288 LEU A N 1
ATOM 2331 C CA . LEU A 1 288 ? 33.594 30.866 -5.638 1.00 43.31 288 LEU A CA 1
ATOM 2332 C C . LEU A 1 288 ? 34.636 29.755 -5.901 1.00 43.31 288 LEU A C 1
ATOM 2334 O O . LEU A 1 288 ? 34.551 29.065 -6.913 1.00 43.31 288 LEU A O 1
ATOM 2338 N N . GLN A 1 289 ? 35.597 29.526 -4.997 1.00 43.31 289 GLN A N 1
ATOM 2339 C CA . GLN A 1 289 ? 36.700 28.580 -5.234 1.00 43.31 289 GLN A CA 1
ATOM 2340 C C . GLN A 1 289 ? 36.402 27.111 -4.843 1.00 43.31 289 GLN A C 1
ATOM 2342 O O . GLN A 1 289 ? 37.200 26.238 -5.164 1.00 43.31 289 GLN A O 1
ATOM 2347 N N . TYR A 1 290 ? 35.263 26.789 -4.213 1.00 45.62 290 TYR A N 1
ATOM 2348 C CA . TYR A 1 290 ? 34.952 25.419 -3.744 1.00 45.62 290 TYR A CA 1
ATOM 2349 C C . TYR A 1 290 ? 33.795 24.738 -4.498 1.00 45.62 290 TYR A C 1
ATOM 2351 O O . TYR A 1 290 ? 33.099 23.873 -3.969 1.00 45.62 290 TYR A O 1
ATOM 2359 N N . ALA A 1 291 ? 33.608 25.076 -5.776 1.00 44.06 291 ALA A N 1
ATOM 2360 C CA . ALA A 1 291 ? 32.571 24.497 -6.638 1.00 44.06 291 ALA A CA 1
ATOM 2361 C C . ALA A 1 291 ? 32.741 22.985 -6.949 1.00 44.06 291 ALA A C 1
ATOM 2363 O O . ALA A 1 291 ? 31.888 22.401 -7.615 1.00 44.06 291 ALA A O 1
ATOM 2364 N N . ALA A 1 292 ? 33.804 22.333 -6.460 1.00 40.78 292 ALA A N 1
ATOM 2365 C CA . ALA A 1 292 ? 34.127 20.928 -6.731 1.00 40.78 292 ALA A CA 1
ATOM 2366 C C . ALA A 1 292 ? 33.398 19.900 -5.831 1.00 40.78 292 ALA A C 1
ATOM 2368 O O . ALA A 1 292 ? 33.528 18.698 -6.046 1.00 40.78 292 ALA A O 1
ATOM 2369 N N . GLY A 1 293 ? 32.618 20.336 -4.834 1.00 46.41 293 GLY A N 1
ATOM 2370 C CA . GLY A 1 293 ? 32.007 19.462 -3.818 1.00 46.41 293 GLY A CA 1
ATOM 2371 C C . GLY A 1 293 ? 30.485 19.310 -3.904 1.00 46.41 293 GLY A C 1
ATOM 2372 O O . GLY A 1 293 ? 29.831 19.250 -2.870 1.00 46.41 293 GLY A O 1
ATOM 2373 N N . ARG A 1 294 ? 29.875 19.314 -5.097 1.00 54.47 294 ARG A N 1
ATOM 2374 C CA . ARG A 1 294 ? 28.400 19.227 -5.271 1.00 54.47 294 ARG A CA 1
ATOM 2375 C C . ARG A 1 294 ? 27.783 17.845 -5.042 1.00 54.47 294 ARG A C 1
ATOM 2377 O O . ARG A 1 294 ? 26.586 17.674 -5.245 1.00 54.47 294 ARG A O 1
ATOM 2384 N N . ILE A 1 295 ? 28.573 16.860 -4.634 1.00 60.44 295 ILE A N 1
ATOM 2385 C CA . ILE A 1 295 ? 28.094 15.491 -4.457 1.00 60.44 295 ILE A CA 1
ATOM 2386 C C . ILE A 1 295 ? 27.845 15.278 -2.968 1.00 60.44 295 ILE A C 1
ATOM 2388 O O . ILE A 1 295 ? 28.789 15.114 -2.192 1.00 60.44 295 ILE A O 1
ATOM 2392 N N . GLY A 1 296 ? 26.568 15.312 -2.585 1.00 71.25 296 GLY A N 1
ATOM 2393 C CA . GLY A 1 296 ? 26.141 14.832 -1.278 1.00 71.25 296 GLY A CA 1
ATOM 2394 C C . GLY A 1 296 ? 26.574 13.380 -1.107 1.00 71.25 296 GLY A C 1
ATOM 2395 O O . GLY A 1 296 ? 26.518 12.590 -2.054 1.00 71.25 296 GLY A O 1
ATOM 2396 N N . LYS A 1 297 ? 27.078 13.032 0.074 1.00 77.50 297 LYS A N 1
ATOM 2397 C CA . LYS A 1 297 ? 27.540 11.671 0.353 1.00 77.50 297 LYS A CA 1
ATOM 2398 C C . LYS A 1 297 ? 26.458 10.937 1.119 1.00 77.50 297 LYS A C 1
ATOM 2400 O O . LYS A 1 297 ? 26.076 11.370 2.200 1.00 77.50 297 LYS A O 1
ATOM 2405 N N . LEU A 1 298 ? 26.000 9.824 0.553 1.00 79.81 298 LEU A N 1
ATOM 2406 C CA . LEU A 1 298 ? 25.087 8.922 1.235 1.00 79.81 298 LEU A CA 1
ATOM 2407 C C . LEU A 1 298 ? 25.847 8.198 2.346 1.00 79.81 298 LEU A C 1
ATOM 2409 O O . LEU A 1 298 ? 26.875 7.559 2.094 1.00 79.81 298 LEU A O 1
ATOM 2413 N N . ILE A 1 299 ? 25.343 8.310 3.563 1.00 83.00 299 ILE A N 1
ATOM 2414 C CA . ILE A 1 299 ? 25.876 7.632 4.738 1.00 83.00 299 ILE A CA 1
ATOM 2415 C C . ILE A 1 299 ? 24.739 6.958 5.498 1.00 83.00 299 ILE A C 1
ATOM 2417 O O . ILE A 1 299 ? 23.570 7.289 5.320 1.00 83.00 299 ILE A O 1
ATOM 2421 N N . LEU A 1 300 ? 25.095 6.017 6.365 1.00 77.50 300 LEU A N 1
ATOM 2422 C CA . LEU A 1 300 ? 24.187 5.561 7.407 1.00 77.50 300 LEU A CA 1
ATOM 2423 C C . LEU A 1 300 ? 24.184 6.612 8.518 1.00 77.50 300 LEU A C 1
ATOM 2425 O O . LEU A 1 300 ? 25.255 7.050 8.947 1.00 77.50 300 LEU A O 1
ATOM 2429 N N . LEU A 1 301 ? 22.996 7.021 8.949 1.00 82.56 301 LEU A N 1
ATOM 2430 C CA . LEU A 1 301 ? 22.802 7.958 10.039 1.00 82.56 301 LEU A CA 1
ATOM 2431 C C . LEU A 1 301 ? 23.376 7.329 11.319 1.00 82.56 301 LEU A C 1
ATOM 2433 O O . LEU A 1 301 ? 22.957 6.232 11.705 1.00 82.56 301 LEU A O 1
ATOM 2437 N N . PRO A 1 302 ? 24.366 7.975 11.952 1.00 80.38 302 PRO A N 1
ATOM 2438 C CA . PRO A 1 302 ? 24.916 7.522 13.217 1.00 80.38 302 PRO A CA 1
ATOM 2439 C C . PRO A 1 302 ? 23.937 7.806 14.355 1.00 80.38 302 PRO A C 1
ATOM 2441 O O . PRO A 1 302 ? 22.882 8.404 14.166 1.00 80.38 302 PRO A O 1
ATOM 2444 N N . ASN A 1 303 ? 24.290 7.379 15.564 1.00 74.38 303 ASN A N 1
ATOM 2445 C CA . ASN A 1 303 ? 23.366 7.476 16.694 1.00 74.38 303 ASN A CA 1
ATOM 2446 C C . ASN A 1 303 ? 23.455 8.815 17.436 1.00 74.38 303 ASN A C 1
ATOM 2448 O O . ASN A 1 303 ? 22.646 9.055 18.325 1.00 74.38 303 ASN A O 1
ATOM 2452 N N 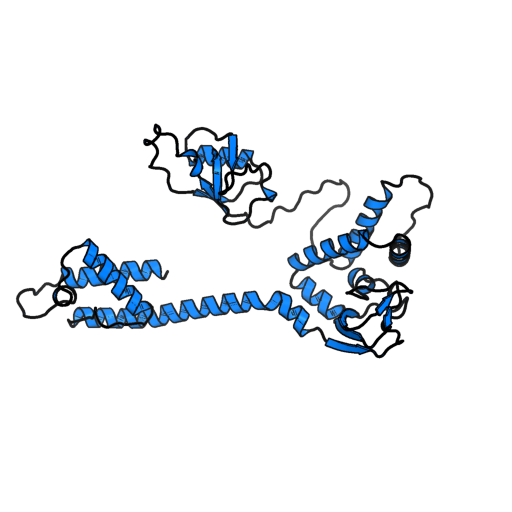. THR A 1 304 ? 24.451 9.648 17.123 1.00 82.44 304 THR A N 1
ATOM 2453 C CA . THR A 1 304 ? 24.677 10.949 17.763 1.00 82.44 304 THR A CA 1
ATOM 2454 C C . THR A 1 304 ? 25.113 12.003 16.745 1.00 82.44 304 THR A C 1
ATOM 2456 O O . THR A 1 304 ? 25.756 11.691 15.736 1.00 82.44 304 THR A O 1
ATOM 2459 N N . VAL A 1 305 ? 24.781 13.268 17.020 1.00 82.94 305 VAL A N 1
ATOM 2460 C CA . VAL A 1 305 ? 25.173 14.418 16.185 1.00 82.94 305 VAL A CA 1
ATOM 2461 C C . VAL A 1 305 ? 26.703 14.544 16.113 1.00 82.94 305 VAL A C 1
ATOM 2463 O O . VAL A 1 305 ? 27.255 14.787 15.044 1.00 82.94 305 VAL A O 1
ATOM 2466 N N . ASP A 1 306 ? 27.418 14.263 17.204 1.00 83.69 306 ASP A N 1
ATOM 2467 C CA . ASP A 1 306 ? 28.887 14.309 17.237 1.00 83.69 306 ASP A CA 1
ATOM 2468 C C . ASP A 1 306 ? 29.545 13.285 16.298 1.00 83.69 306 ASP A C 1
ATOM 2470 O O . ASP A 1 306 ? 30.517 13.599 15.602 1.00 83.69 306 ASP A O 1
ATOM 2474 N N . GLU A 1 307 ? 29.007 12.059 16.237 1.00 82.81 307 GLU A N 1
ATOM 2475 C CA . GLU A 1 307 ? 29.460 11.031 15.292 1.00 82.81 307 GLU A CA 1
ATOM 2476 C C . GLU A 1 307 ? 29.195 11.463 13.843 1.00 82.81 307 GLU A C 1
ATOM 2478 O O . GLU A 1 307 ? 30.033 11.238 12.963 1.00 82.81 307 GLU A O 1
ATOM 2483 N N . LEU A 1 308 ? 28.062 12.127 13.594 1.00 84.38 308 LEU A N 1
ATOM 2484 C CA . LEU A 1 308 ? 27.706 12.667 12.282 1.00 84.38 308 LEU A CA 1
ATOM 2485 C C . LEU A 1 308 ? 28.695 13.748 11.838 1.00 84.38 308 LEU A C 1
ATOM 2487 O O . LEU A 1 308 ? 29.209 13.680 10.719 1.00 84.38 308 LEU A O 1
ATOM 2491 N N . LEU A 1 309 ? 29.028 14.688 12.724 1.00 82.75 309 LEU A N 1
ATOM 2492 C CA . LEU A 1 309 ? 30.006 15.749 12.469 1.00 82.75 309 LEU A CA 1
ATOM 2493 C C . LEU A 1 309 ? 31.424 15.190 12.268 1.00 82.75 309 LEU A C 1
ATOM 2495 O O . LEU A 1 309 ? 32.150 15.632 11.371 1.00 82.75 309 LEU A O 1
ATOM 2499 N N . ALA A 1 310 ? 31.816 14.173 13.042 1.00 82.12 310 ALA A N 1
ATOM 2500 C CA . ALA A 1 310 ? 33.093 13.482 12.866 1.00 82.12 310 ALA A CA 1
ATOM 2501 C C . ALA A 1 310 ? 33.177 12.760 11.508 1.00 82.12 310 ALA A C 1
ATOM 2503 O O . ALA A 1 310 ? 34.199 12.853 10.814 1.00 82.12 310 ALA A O 1
ATOM 2504 N N . MET A 1 311 ? 32.095 12.091 11.090 1.00 80.31 311 MET A N 1
ATOM 2505 C CA . MET A 1 311 ? 32.005 11.469 9.768 1.00 80.31 311 MET A CA 1
ATOM 2506 C C . MET A 1 311 ? 32.028 12.506 8.644 1.00 80.31 311 MET A C 1
ATOM 2508 O O . MET A 1 311 ? 32.744 12.303 7.661 1.00 80.31 311 MET A O 1
ATOM 2512 N N . ALA A 1 312 ? 31.315 13.626 8.785 1.00 77.94 312 ALA A N 1
ATOM 2513 C CA . ALA A 1 312 ? 31.347 14.715 7.810 1.00 77.94 312 ALA A CA 1
ATOM 2514 C C . ALA A 1 312 ? 32.771 15.273 7.647 1.00 77.94 312 ALA A C 1
ATOM 2516 O O . ALA A 1 312 ? 33.263 15.368 6.520 1.00 77.94 312 ALA A O 1
ATOM 2517 N N . GLY A 1 313 ? 33.475 15.531 8.755 1.00 76.50 313 GLY A N 1
ATOM 2518 C CA . GLY A 1 313 ? 34.861 16.010 8.739 1.00 76.50 313 GLY A CA 1
ATOM 2519 C C . GLY A 1 313 ? 35.829 15.035 8.056 1.00 76.50 313 GLY A C 1
ATOM 2520 O O . GLY A 1 313 ? 36.638 15.444 7.223 1.00 76.50 313 GLY A O 1
ATOM 2521 N N . SER A 1 314 ? 35.706 13.730 8.330 1.00 76.38 314 SER A N 1
ATOM 2522 C CA . SER A 1 314 ? 36.511 12.693 7.663 1.00 76.38 314 SER A CA 1
ATOM 2523 C C . SER A 1 314 ? 36.194 12.571 6.166 1.00 76.38 314 SER A C 1
ATOM 2525 O O . SER A 1 314 ? 37.093 12.363 5.348 1.00 76.38 314 SER A O 1
ATOM 2527 N N . LYS A 1 315 ? 34.920 12.711 5.779 1.00 76.81 315 LYS A N 1
ATOM 2528 C CA . LYS A 1 315 ? 34.474 12.514 4.394 1.00 76.81 315 LYS A CA 1
ATOM 2529 C C . LYS A 1 315 ? 34.686 13.743 3.511 1.00 76.81 315 LYS A C 1
ATOM 2531 O O . LYS A 1 315 ? 34.917 13.550 2.316 1.00 76.81 315 LYS A O 1
ATOM 2536 N N . PHE A 1 316 ? 34.594 14.963 4.032 1.00 74.38 316 PHE A N 1
ATOM 2537 C CA . PHE A 1 316 ? 34.709 16.198 3.242 1.00 74.38 316 PHE A CA 1
ATOM 2538 C C . PHE A 1 316 ? 36.029 16.956 3.443 1.00 74.38 316 PHE A C 1
ATOM 2540 O O . PHE A 1 316 ? 36.293 17.898 2.696 1.00 74.38 316 PHE A O 1
ATOM 2547 N N . GLY A 1 317 ? 36.886 16.536 4.385 1.00 62.84 317 GLY A N 1
ATOM 2548 C CA . GLY A 1 317 ? 38.271 17.015 4.521 1.00 62.84 317 GLY A CA 1
ATOM 2549 C C . GLY A 1 317 ? 38.420 18.516 4.805 1.00 62.84 317 GLY A C 1
ATOM 2550 O O . GLY A 1 317 ? 39.510 19.063 4.675 1.00 62.84 317 GLY A O 1
ATOM 2551 N N . THR A 1 318 ? 37.327 19.189 5.156 1.00 57.91 318 THR A N 1
ATOM 2552 C CA . THR A 1 318 ? 37.234 20.632 5.407 1.00 57.91 318 THR A CA 1
ATOM 2553 C C . THR A 1 318 ? 36.513 20.864 6.736 1.00 57.91 318 THR A C 1
ATOM 2555 O O . THR A 1 318 ? 35.903 19.938 7.266 1.00 57.91 318 THR A O 1
ATOM 2558 N N . ALA A 1 319 ? 36.720 22.052 7.320 1.00 54.91 319 ALA A N 1
ATOM 2559 C CA . ALA A 1 319 ? 36.450 22.403 8.719 1.00 54.91 319 ALA A CA 1
ATOM 2560 C C . ALA A 1 319 ? 35.173 21.770 9.297 1.00 54.91 319 ALA A C 1
ATOM 2562 O O . ALA A 1 319 ? 34.127 21.802 8.657 1.00 54.91 319 ALA A O 1
ATOM 2563 N N . LYS A 1 320 ? 35.282 21.220 10.519 1.00 58.78 320 LYS A N 1
ATOM 2564 C CA . LYS A 1 320 ? 34.152 20.708 11.305 1.00 58.78 320 LYS A CA 1
ATOM 2565 C C . LYS A 1 320 ? 33.079 21.795 11.369 1.00 58.78 320 LYS A C 1
ATOM 2567 O O . LYS A 1 320 ? 33.257 22.768 12.098 1.00 58.78 320 LYS A O 1
ATOM 2572 N N . GLY A 1 321 ? 32.005 21.636 10.601 1.00 63.38 321 GLY A N 1
ATOM 2573 C CA . GLY A 1 321 ? 30.778 22.351 10.904 1.00 63.38 321 GLY A CA 1
ATOM 2574 C C . GLY A 1 321 ? 30.366 21.975 12.322 1.00 63.38 321 GLY A C 1
ATOM 2575 O O . GLY A 1 321 ? 30.524 20.821 12.723 1.00 63.38 321 GLY A O 1
ATOM 2576 N N . ASN A 1 322 ? 29.925 22.952 13.103 1.00 73.94 322 ASN A N 1
ATOM 2577 C CA . ASN A 1 322 ? 29.472 22.700 14.475 1.00 73.94 322 ASN A CA 1
ATOM 2578 C C . ASN A 1 322 ? 27.965 22.458 14.530 1.00 73.94 322 ASN A C 1
ATOM 2580 O O . ASN A 1 322 ? 27.443 22.147 15.594 1.00 73.94 322 ASN A O 1
ATOM 2584 N N . ARG A 1 323 ? 27.274 22.638 13.401 1.00 81.12 323 ARG A N 1
ATOM 2585 C CA . ARG A 1 323 ? 25.821 22.587 13.323 1.00 81.12 323 ARG A CA 1
ATOM 2586 C C . ARG A 1 323 ? 25.390 21.730 12.151 1.00 81.12 323 ARG A C 1
ATOM 2588 O O . ARG A 1 323 ? 26.014 21.751 11.084 1.00 81.12 323 ARG A O 1
ATOM 2595 N N . VAL A 1 324 ? 24.313 20.991 12.366 1.00 85.19 324 VAL A N 1
ATOM 2596 C CA . VAL A 1 324 ? 23.639 20.194 11.345 1.00 85.19 324 VAL A CA 1
ATOM 2597 C C . VAL A 1 324 ? 22.307 20.867 11.069 1.00 85.19 324 VAL A C 1
ATOM 2599 O O . VAL A 1 324 ? 21.567 21.163 11.999 1.00 85.19 324 VAL A O 1
ATOM 2602 N N . MET A 1 325 ? 22.020 21.142 9.804 1.00 83.75 325 MET A N 1
ATOM 2603 C CA . MET A 1 325 ? 20.772 21.765 9.375 1.00 83.75 325 MET A CA 1
ATOM 2604 C C . MET A 1 325 ? 20.007 20.871 8.402 1.00 83.75 325 MET A C 1
ATOM 2606 O O . MET A 1 325 ? 20.615 20.063 7.691 1.00 83.75 325 MET A O 1
ATOM 2610 N N . ASP A 1 326 ? 18.690 21.038 8.355 1.00 83.56 326 ASP A N 1
ATOM 2611 C CA . ASP A 1 326 ? 17.828 20.464 7.316 1.00 83.56 326 ASP A CA 1
ATOM 2612 C C . ASP A 1 326 ? 17.912 21.261 5.991 1.00 83.56 326 ASP A C 1
ATOM 2614 O O . ASP A 1 326 ? 18.687 22.211 5.856 1.00 83.56 326 ASP A O 1
ATOM 2618 N N . GLU A 1 327 ? 17.122 20.870 4.985 1.00 79.50 327 GLU A N 1
ATOM 2619 C CA . GLU A 1 327 ? 17.032 21.559 3.683 1.00 79.50 327 GLU A CA 1
ATOM 2620 C C . GLU A 1 327 ? 16.347 22.939 3.761 1.00 79.50 327 GLU A C 1
ATOM 2622 O O . GLU A 1 327 ? 16.525 23.793 2.882 1.00 79.50 327 GLU A O 1
ATOM 2627 N N . GLU A 1 328 ? 15.584 23.190 4.825 1.00 76.69 328 GLU A N 1
ATOM 2628 C CA . GLU A 1 328 ? 14.897 24.455 5.070 1.00 76.69 328 GLU A CA 1
ATOM 2629 C C . GLU A 1 328 ? 15.787 25.471 5.813 1.00 76.69 328 GLU A C 1
ATOM 2631 O O . GLU A 1 328 ? 15.530 26.680 5.730 1.00 76.69 328 GLU A O 1
ATOM 2636 N N . GLY A 1 329 ? 16.902 25.025 6.395 1.00 72.56 329 GLY A N 1
ATOM 2637 C CA . GLY A 1 329 ? 17.855 25.821 7.168 1.00 72.56 329 GLY A CA 1
ATOM 2638 C C . GLY A 1 329 ? 17.593 25.808 8.677 1.00 72.56 329 GLY A C 1
ATOM 2639 O O . GLY A 1 329 ? 18.146 26.654 9.381 1.00 72.56 329 GLY A O 1
ATOM 2640 N N . SER A 1 330 ? 16.755 24.892 9.166 1.00 81.69 330 SER A N 1
ATOM 2641 C CA . SER A 1 330 ? 16.506 24.667 10.592 1.00 81.69 330 SER A CA 1
ATOM 2642 C C . SER A 1 330 ? 17.642 23.847 11.199 1.00 81.69 330 SER A C 1
ATOM 2644 O O . SER A 1 330 ? 18.105 22.886 10.588 1.00 81.69 330 SER A O 1
ATOM 2646 N N . GLU A 1 331 ? 18.089 24.213 12.400 1.00 85.12 331 GLU A N 1
ATOM 2647 C CA . GLU A 1 331 ? 19.112 23.471 13.145 1.00 85.12 331 GLU A CA 1
ATOM 2648 C C . GLU A 1 331 ? 18.521 22.190 13.752 1.00 85.12 331 GLU A C 1
ATOM 2650 O O . GLU A 1 331 ? 17.422 22.200 14.306 1.00 85.12 331 GLU A O 1
ATOM 2655 N N . ILE A 1 332 ? 19.239 21.077 13.598 1.00 84.50 332 ILE A N 1
ATOM 2656 C CA . ILE A 1 332 ? 18.835 19.751 14.068 1.00 84.50 332 ILE A CA 1
ATOM 2657 C C . ILE A 1 332 ? 19.661 19.408 15.305 1.00 84.50 332 ILE A C 1
ATOM 2659 O O . ILE A 1 332 ? 20.815 18.987 15.197 1.00 84.50 332 ILE A O 1
ATOM 2663 N N . ASP A 1 333 ? 19.033 19.543 16.469 1.00 78.56 333 ASP A N 1
ATOM 2664 C CA . ASP A 1 333 ? 19.633 19.187 17.759 1.00 78.56 333 ASP A CA 1
ATOM 2665 C C . ASP A 1 333 ? 19.468 17.692 18.095 1.00 78.56 333 ASP A C 1
ATOM 2667 O O . ASP A 1 333 ? 20.274 17.124 18.832 1.00 78.56 333 ASP A O 1
ATOM 2671 N N . ASP A 1 334 ? 18.444 17.038 17.532 1.00 80.25 334 ASP A N 1
ATOM 2672 C CA . ASP A 1 334 ? 18.108 15.633 17.787 1.00 80.25 334 ASP A CA 1
ATOM 2673 C C . ASP A 1 334 ? 17.963 14.833 16.477 1.00 80.25 334 ASP A C 1
ATOM 2675 O O . ASP A 1 334 ? 17.142 15.150 15.610 1.00 80.25 334 ASP A O 1
ATOM 2679 N N . LEU A 1 335 ? 18.757 13.763 16.338 1.00 79.50 335 LEU A N 1
ATOM 2680 C CA . LEU A 1 335 ? 18.742 12.877 15.167 1.00 79.50 335 LEU A CA 1
ATOM 2681 C C . LEU A 1 335 ? 17.497 11.980 15.101 1.00 79.50 335 LEU A C 1
ATOM 2683 O O . LEU A 1 335 ? 17.238 11.385 14.049 1.00 79.50 335 LEU A O 1
ATOM 2687 N N . ASP A 1 336 ? 16.704 11.886 16.173 1.00 77.88 336 ASP A N 1
ATOM 2688 C CA . ASP A 1 336 ? 15.442 11.138 16.153 1.00 77.88 336 ASP A CA 1
ATOM 2689 C C . ASP A 1 336 ? 14.406 11.789 15.214 1.00 77.88 336 ASP A C 1
ATOM 2691 O O . ASP A 1 336 ? 13.582 11.080 14.625 1.00 77.88 336 ASP A O 1
ATOM 2695 N N . VAL A 1 337 ? 14.515 13.104 14.980 1.00 81.62 337 VAL A N 1
ATOM 2696 C CA . VAL A 1 337 ? 13.659 13.879 14.060 1.00 81.62 337 VAL A CA 1
ATOM 2697 C C . VAL A 1 337 ? 13.986 13.597 12.585 1.00 81.62 337 VAL A C 1
ATOM 2699 O O . VAL A 1 337 ? 13.129 13.757 11.715 1.00 81.62 337 VAL A O 1
ATOM 2702 N N . VAL A 1 338 ? 15.201 13.117 12.303 1.00 81.00 338 VAL A N 1
ATOM 2703 C CA . VAL A 1 338 ? 15.697 12.844 10.948 1.00 81.00 338 VAL 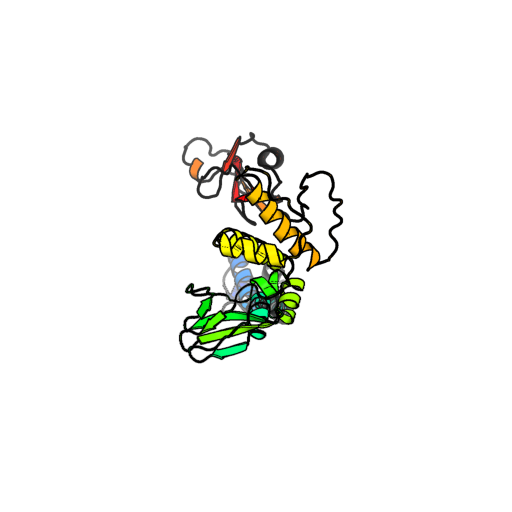A CA 1
ATOM 2704 C C . VAL A 1 338 ? 15.071 11.566 10.390 1.00 81.00 338 VAL A C 1
ATOM 2706 O O . VAL A 1 338 ? 15.068 10.514 11.040 1.00 81.00 338 VAL A O 1
ATOM 2709 N N . ARG A 1 339 ? 14.549 11.629 9.167 1.00 80.19 339 ARG A N 1
ATOM 2710 C CA . ARG A 1 339 ? 13.918 10.517 8.443 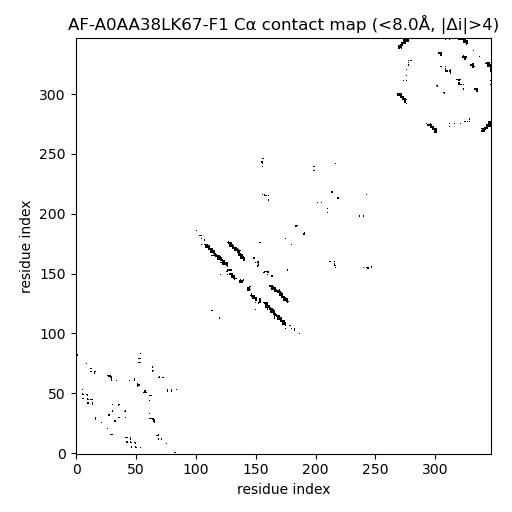1.00 80.19 339 ARG A CA 1
ATOM 2711 C C . ARG A 1 339 ? 14.896 9.846 7.473 1.00 80.19 339 ARG A C 1
ATOM 2713 O O . ARG A 1 339 ? 16.013 10.308 7.255 1.00 80.19 339 ARG A O 1
ATOM 2720 N N . ASP A 1 340 ? 14.490 8.693 6.941 1.00 79.62 340 ASP A N 1
ATOM 2721 C CA . ASP A 1 340 ? 15.247 8.005 5.889 1.00 79.62 340 ASP A CA 1
ATOM 2722 C C . ASP A 1 340 ? 15.239 8.855 4.605 1.00 79.62 340 ASP A C 1
ATOM 2724 O O . ASP A 1 340 ? 14.217 9.445 4.261 1.00 79.62 340 ASP A O 1
ATOM 2728 N N . ASP A 1 341 ? 16.381 8.914 3.924 1.00 77.81 341 ASP A N 1
ATOM 2729 C CA . ASP A 1 341 ? 16.689 9.723 2.736 1.00 77.81 341 ASP A CA 1
ATOM 2730 C C . ASP A 1 341 ? 16.734 11.258 2.926 1.00 77.81 341 ASP A C 1
ATOM 2732 O O . ASP A 1 341 ? 16.875 11.998 1.944 1.00 77.81 341 ASP A O 1
ATOM 2736 N N . ASP A 1 342 ? 16.729 11.751 4.169 1.00 87.44 342 ASP A N 1
ATOM 2737 C CA . ASP A 1 342 ? 16.864 13.184 4.456 1.00 87.44 342 ASP A CA 1
ATOM 2738 C C . ASP A 1 342 ? 18.219 13.759 4.006 1.00 87.44 342 ASP A C 1
ATOM 2740 O O . ASP A 1 342 ? 19.270 13.098 4.004 1.00 87.44 342 ASP A O 1
ATOM 2744 N N . ARG A 1 343 ? 18.193 15.046 3.639 1.00 85.75 343 ARG A N 1
ATOM 2745 C CA . ARG A 1 343 ? 19.381 15.829 3.289 1.00 85.75 343 ARG A CA 1
ATOM 2746 C C . ARG A 1 343 ? 19.802 16.687 4.463 1.00 85.75 343 ARG A C 1
ATOM 2748 O O . ARG A 1 343 ? 19.080 17.591 4.868 1.00 85.75 343 ARG A O 1
ATOM 2755 N N . LEU A 1 344 ? 21.002 16.420 4.957 1.00 87.94 344 LEU A N 1
ATOM 2756 C CA . LEU A 1 344 ? 21.575 17.127 6.090 1.00 87.94 344 LEU A CA 1
ATOM 2757 C C . LEU A 1 344 ? 22.736 17.997 5.622 1.00 87.94 344 LEU A C 1
ATOM 2759 O O . LEU A 1 344 ? 23.590 17.565 4.841 1.00 87.94 344 LEU A O 1
ATOM 2763 N N . PHE A 1 345 ? 22.792 19.218 6.128 1.00 86.00 345 PHE A N 1
ATOM 2764 C CA . PHE A 1 345 ? 23.791 20.209 5.762 1.00 86.00 345 PHE A CA 1
ATOM 2765 C C . PHE A 1 345 ? 24.645 20.536 6.979 1.00 86.00 345 PHE A C 1
ATOM 2767 O O . PHE A 1 345 ? 24.173 21.120 7.949 1.00 86.00 345 PHE A O 1
ATOM 2774 N N . VAL A 1 346 ? 25.917 20.163 6.918 1.00 83.56 346 VAL A N 1
ATOM 2775 C CA . VAL A 1 346 ? 26.899 20.454 7.963 1.00 83.56 346 VAL A CA 1
ATOM 2776 C C . VAL A 1 346 ? 27.566 21.785 7.626 1.00 83.56 346 VAL A C 1
ATOM 2778 O O . VAL A 1 346 ? 28.129 21.909 6.536 1.00 83.56 346 VAL A O 1
ATOM 2781 N N . CYS A 1 347 ? 27.454 22.780 8.514 1.00 71.38 347 CYS A N 1
ATOM 2782 C CA . CYS A 1 347 ? 27.965 24.144 8.295 1.00 71.38 347 CYS A CA 1
ATOM 2783 C C . CYS A 1 347 ? 28.771 24.702 9.469 1.00 71.38 347 CYS A C 1
ATOM 2785 O O . CYS A 1 347 ? 28.521 24.311 10.637 1.00 71.38 347 CYS A O 1
#

Sequence (347 aa):
VTLFSVHITACFYYSLAVNYPDKRKHEKTWVDAAKERNIPMGYVATVYWSISTLTTVGYGDLYAVNTREKVFTMFYMLFNLGLTSYLIGNITTLVVQTAPRTLMFVAEMKAEYFPPKVDIILKNEIPTDFYILVSGTVLLEKQETPNLVGETGVLLNILQPFGVRSRRLCQLLRLSRHDFTQIVQTYMEDGKILAENFLQHLKGLNEPMIKEITSMVHLPFIDENSDDQEKTQNSKTQIFSESYDSLFPYEIGINPINGVWKKPKVSLPKRVTIHNYHPKLIHEPGRLQYAAGRIGKLILLPNTVDELLAMAGSKFGTAKGNRVMDEEGSEIDDLDVVRDDDRLFVC

Secondary structure (DSSP, 8-state):
-HHHHHHHHHHHHHHHHHT-S-SSSS---HHHHHT---HHHHHHHHHHHHHHHHTT---SSS---SHHHHHHHHHHHHHHHHHHHHHHHHHHHHHHHHSHHHHHHHHH-EEEEE-TT-EEE-TT----EEEEEEES-EEETTEE--SEESHHHHHHT---SS-EEESS-EEEEEEEHHHHHHHHHHTHHHHHHHHHHHHHHHHTS-HHHHHHHHHHT------S----TTHHHHHHHHHHHHHHHHHS--------SS--------SPPPEEEEESS-GGGGGSTT-GGGTT---PEEEE--SSHHHHHHHHHHHH-S---S-EE-TTS-B-S-GGGPPTT-EEEE-

Radius of gyration: 32.96 Å; Cα contacts (8 Å, |Δi|>4): 395; chains: 1; bounding box: 70×52×105 Å

pLDDT: mean 74.57, std 19.32, range [25.64, 96.31]

Foldseek 3Di:
DLVVLLQVQLVVLLCCQVPDPCPPDPQDFLCNLLVPDDPVVSSVVSSVVSVCLLVVVCPPSGDGRDPVRVVSSVVSNVVSVVVVVVVVVVVVVVVVVVPVLVVLQVVQWDKDKDAAFDWPADFQAFLFKKKAWPDAWKAWVNDTDDRIASCLCLQLVWGRLTIIGGHHITIITIHTSVSVVVSCLVVVVVVVVVLVVVLVVLLPDDPVSLVSSVVGSDDPDDDPDDPDPVVVSVVSSVSSVVSNCVVDDDDDDDDPDDPDDPDPPPPPFAKEFEAAAQPVVPPDPDPPPPPPGPGTDIDGDDQAPVVVQVVCCVVVVDDRQPFKAFNVGDTDHHCVPPGHHTYIYRD

Nearest PDB structures (foldseek):
  8jet-assembly1_D  TM=4.119E-01  e=9.905E-13  Arabidopsis thaliana
  8io0-assembly1_B  TM=4.847E-01  e=4.422E-08  Homo sapiens
  8io0-assembly1_A  TM=4.797E-01  e=5.853E-08  Homo sapiens
  6uqf-assembly1_A  TM=3.851E-01  e=3.173E-09  Homo sapiens
  8inz-assembly1_C  TM=4.560E-01  e=3.722E-07  Homo sapiens

Mean predicted aligned error: 18.93 Å

Solvent-accessible surface area (backbone atoms only — not comparable to full-atom values): 20449 Å² total; per-residue (Å²): 110,66,70,59,53,34,52,53,49,14,54,50,56,47,48,57,51,73,68,53,87,58,85,84,52,96,69,55,39,46,49,64,73,67,69,50,85,50,69,71,59,39,50,52,51,28,39,49,47,32,46,33,54,62,71,65,65,55,87,68,85,72,56,64,65,40,73,68,47,40,54,53,49,52,55,49,53,57,49,32,54,54,51,50,52,51,52,52,52,52,52,52,51,54,53,63,70,67,57,48,79,65,47,56,57,60,70,65,43,41,84,46,78,43,58,55,74,38,76,78,40,57,56,71,33,77,42,56,48,27,33,38,58,76,44,64,44,46,29,46,83,87,42,76,68,67,64,58,43,48,49,66,11,43,69,61,71,27,53,18,77,60,32,32,29,26,68,31,58,26,39,30,36,38,38,43,38,66,60,50,52,52,52,34,66,74,38,51,72,63,36,52,54,50,50,53,54,48,55,55,51,60,70,74,51,57,70,71,60,51,52,53,48,56,66,63,67,70,72,84,84,81,80,93,80,71,99,51,87,78,59,57,59,59,52,54,54,52,53,57,48,55,52,43,51,70,74,60,81,70,91,72,95,76,80,91,84,74,94,70,86,72,76,82,88,74,68,80,71,40,38,27,30,42,32,82,57,51,80,86,73,65,81,61,96,81,72,81,86,67,79,85,68,82,69,59,46,79,40,68,56,60,97,44,71,67,57,44,39,51,49,48,28,72,73,66,76,49,81,72,34,87,45,41,20,45,87,89,68,49,76,56,92,55,73,84,79,60,55,69,70,37,54,36,21,33,70

Organism: Taxus chinensis (NCBI:txid29808)